Protein AF-A0A942C331-F1 (afdb_monomer_lite)

Structure (mmCIF, N/CA/C/O backbone):
data_AF-A0A942C331-F1
#
_entry.id   AF-A0A942C331-F1
#
loop_
_atom_site.group_PDB
_atom_site.id
_atom_site.type_symbol
_atom_site.label_atom_id
_atom_site.label_alt_id
_atom_site.label_comp_id
_atom_site.label_asym_id
_atom_site.label_entity_id
_atom_site.label_seq_id
_atom_site.pdbx_PDB_ins_code
_atom_site.Cartn_x
_atom_site.Cartn_y
_atom_site.Cartn_z
_atom_site.occupancy
_atom_site.B_iso_or_equiv
_atom_site.auth_seq_id
_atom_site.auth_comp_id
_atom_site.auth_asym_id
_atom_site.auth_atom_id
_atom_site.pdbx_PDB_model_num
ATOM 1 N N . MET A 1 1 ? -85.657 1.065 -2.016 1.00 46.38 1 MET A N 1
ATOM 2 C CA . MET A 1 1 ? -84.443 0.693 -2.784 1.00 46.38 1 MET A CA 1
ATOM 3 C C . MET A 1 1 ? -83.386 1.782 -2.627 1.00 46.38 1 MET A C 1
ATOM 5 O O . MET A 1 1 ? -83.524 2.803 -3.278 1.00 46.38 1 MET A O 1
ATOM 9 N N . LYS A 1 2 ? -82.403 1.615 -1.728 1.00 49.97 2 LYS A N 1
ATOM 10 C CA . LYS A 1 2 ? -81.150 2.406 -1.613 1.00 49.97 2 LYS A CA 1
ATOM 11 C C . LYS A 1 2 ? -80.381 1.899 -0.380 1.00 49.97 2 LYS A C 1
ATOM 13 O O . LYS A 1 2 ? -80.561 2.440 0.694 1.00 49.97 2 LYS A O 1
ATOM 18 N N . MET A 1 3 ? -79.604 0.822 -0.507 1.00 48.91 3 MET A N 1
ATOM 19 C CA . MET A 1 3 ? -78.684 0.326 0.543 1.00 48.91 3 MET A CA 1
ATOM 20 C C . MET A 1 3 ? -77.696 -0.685 -0.079 1.00 48.91 3 MET A C 1
ATOM 22 O O . MET A 1 3 ? -77.706 -1.864 0.245 1.00 48.91 3 MET A O 1
ATOM 26 N N . ALA A 1 4 ? -76.886 -0.264 -1.056 1.00 49.47 4 ALA A N 1
ATOM 27 C CA . ALA A 1 4 ? -75.878 -1.157 -1.658 1.00 49.47 4 ALA A CA 1
ATOM 28 C C . ALA A 1 4 ? -74.521 -0.488 -1.960 1.00 49.47 4 ALA A C 1
ATOM 30 O O . ALA A 1 4 ? -73.622 -1.136 -2.486 1.00 49.47 4 ALA A O 1
ATOM 31 N N . GLY A 1 5 ? -74.342 0.797 -1.626 1.00 48.84 5 GLY A N 1
ATOM 32 C CA . GLY A 1 5 ? -73.168 1.572 -2.058 1.00 48.84 5 GLY A CA 1
ATOM 33 C C . GLY A 1 5 ? -72.017 1.694 -1.054 1.00 48.84 5 GLY A C 1
ATOM 34 O O . GLY A 1 5 ? -70.902 1.992 -1.464 1.00 48.84 5 GLY A O 1
ATOM 35 N N . TYR A 1 6 ? -72.241 1.465 0.243 1.00 50.62 6 TYR A N 1
ATOM 36 C CA . TYR A 1 6 ? -71.276 1.890 1.273 1.00 50.62 6 TYR A CA 1
ATOM 37 C C . TYR A 1 6 ? -70.280 0.817 1.741 1.00 50.62 6 TYR A C 1
ATOM 39 O O . TYR A 1 6 ? -69.287 1.151 2.380 1.00 50.62 6 TYR A O 1
ATOM 47 N N . PHE A 1 7 ? -70.467 -0.457 1.383 1.00 46.97 7 PHE A N 1
ATOM 48 C CA . PHE A 1 7 ? -69.615 -1.543 1.897 1.00 46.97 7 PHE A CA 1
ATOM 49 C C . PHE A 1 7 ? -68.332 -1.810 1.093 1.00 46.97 7 PHE A C 1
ATOM 51 O O . PHE A 1 7 ? -67.446 -2.510 1.574 1.00 46.97 7 PHE A O 1
ATOM 58 N N . ARG A 1 8 ? -68.180 -1.236 -0.110 1.00 46.50 8 ARG A N 1
ATOM 59 C CA . ARG A 1 8 ? -66.980 -1.444 -0.948 1.00 46.50 8 ARG A CA 1
ATOM 60 C C . ARG A 1 8 ? -65.843 -0.449 -0.685 1.00 46.50 8 ARG A C 1
ATOM 62 O O . ARG A 1 8 ? -64.730 -0.687 -1.136 1.00 46.50 8 ARG A O 1
ATOM 69 N N . SER A 1 9 ? -66.090 0.621 0.074 1.00 48.00 9 SER A N 1
ATOM 70 C CA . SER A 1 9 ? -65.091 1.672 0.331 1.00 48.00 9 SER A CA 1
ATOM 71 C C . SER A 1 9 ? -64.221 1.428 1.573 1.00 48.00 9 SER A C 1
ATOM 73 O O . SER A 1 9 ? -63.164 2.038 1.695 1.00 48.00 9 SER A O 1
ATOM 75 N N . LEU A 1 10 ? -64.633 0.548 2.492 1.00 47.22 10 LEU A N 1
ATOM 76 C CA . LEU A 1 10 ? -63.920 0.315 3.759 1.00 47.22 10 LEU A CA 1
ATOM 77 C C . LEU A 1 10 ? -62.843 -0.781 3.671 1.00 47.22 10 LEU A C 1
ATOM 79 O O . LEU A 1 10 ? -61.864 -0.733 4.410 1.00 47.22 10 LEU A O 1
ATOM 83 N N . ILE A 1 11 ? -62.960 -1.722 2.728 1.00 50.44 11 ILE A N 1
ATOM 84 C CA . ILE A 1 11 ? -61.983 -2.816 2.558 1.00 50.44 11 ILE A CA 1
ATOM 85 C C . ILE A 1 11 ? -60.700 -2.322 1.855 1.00 50.44 11 ILE A C 1
ATOM 87 O O . ILE A 1 11 ? -59.605 -2.789 2.161 1.00 50.44 11 ILE A O 1
ATOM 91 N N . GLY A 1 12 ? -60.805 -1.320 0.973 1.00 46.03 12 GLY A N 1
ATOM 92 C CA . GLY A 1 12 ? -59.656 -0.766 0.242 1.00 46.03 12 GLY A CA 1
ATOM 93 C C . GLY A 1 12 ? -58.686 0.052 1.104 1.00 46.03 12 GLY A C 1
ATOM 94 O O . GLY A 1 12 ? -57.484 0.034 0.858 1.00 46.03 12 GLY A O 1
ATOM 95 N N . ILE A 1 13 ? -59.177 0.721 2.153 1.00 51.50 13 ILE A N 1
ATOM 96 C CA . ILE A 1 13 ? -58.338 1.554 3.035 1.00 51.50 13 ILE A CA 1
ATOM 97 C C . ILE A 1 13 ? -57.540 0.683 4.023 1.00 51.50 13 ILE A C 1
ATOM 99 O O . ILE A 1 13 ? -56.398 1.000 4.350 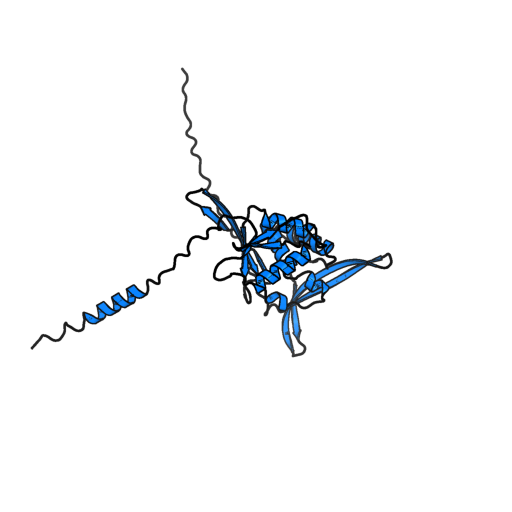1.00 51.50 13 ILE A O 1
ATOM 103 N N . SER A 1 14 ? -58.092 -0.460 4.447 1.00 49.31 14 SER A N 1
ATOM 104 C CA . SER A 1 14 ? -57.417 -1.374 5.380 1.00 49.31 14 SER A CA 1
ATOM 105 C C . SER A 1 14 ? -56.234 -2.121 4.739 1.00 49.31 14 SER A C 1
ATOM 107 O O . SER A 1 14 ? -55.201 -2.293 5.384 1.00 49.31 14 SER A O 1
ATOM 109 N N . LEU A 1 15 ? -56.323 -2.471 3.449 1.00 49.41 15 LEU A N 1
ATOM 110 C CA . LEU A 1 15 ? -55.211 -3.075 2.696 1.00 49.41 15 LEU A CA 1
ATOM 111 C C . LEU A 1 15 ? -54.080 -2.080 2.387 1.00 49.41 15 LEU A C 1
ATOM 113 O O . LEU A 1 15 ? -52.917 -2.475 2.373 1.00 49.41 15 LEU A O 1
ATOM 117 N N . PHE A 1 16 ? -54.386 -0.791 2.209 1.00 49.75 16 PHE A N 1
ATOM 118 C CA . PHE A 1 16 ? -53.361 0.235 1.986 1.00 49.75 16 PHE A CA 1
ATOM 119 C C . PHE A 1 16 ? -52.585 0.569 3.273 1.00 49.75 16 PHE A C 1
ATOM 121 O O . PHE A 1 16 ? -51.372 0.754 3.237 1.00 49.75 16 PHE A O 1
ATOM 128 N N . LEU A 1 17 ? -53.248 0.550 4.436 1.00 50.16 17 LEU A N 1
ATOM 129 C CA . LEU A 1 17 ? -52.581 0.727 5.734 1.00 50.16 17 LEU A CA 1
ATOM 130 C C . LEU A 1 17 ? -51.736 -0.491 6.144 1.00 50.16 17 LEU A C 1
ATOM 132 O O . LEU A 1 17 ? -50.665 -0.307 6.715 1.00 50.16 17 LEU A O 1
ATOM 136 N N . ALA A 1 18 ? -52.151 -1.716 5.798 1.00 50.69 18 ALA A N 1
ATOM 137 C CA . ALA A 1 18 ? -51.329 -2.915 5.995 1.00 50.69 18 ALA A CA 1
ATOM 138 C C . ALA A 1 18 ? -50.127 -2.984 5.028 1.00 50.69 18 ALA A C 1
ATOM 140 O O . ALA A 1 18 ? -49.078 -3.515 5.385 1.00 50.69 18 ALA A O 1
ATOM 141 N N . ALA A 1 19 ? -50.238 -2.406 3.826 1.00 48.31 19 ALA A N 1
ATOM 142 C CA . ALA A 1 19 ? -49.115 -2.285 2.894 1.00 48.31 19 ALA A CA 1
ATOM 143 C C . ALA A 1 19 ? -48.102 -1.200 3.315 1.00 48.31 19 ALA A C 1
ATOM 145 O O . ALA A 1 19 ? -46.912 -1.340 3.043 1.00 48.31 19 ALA A O 1
ATOM 146 N N . CYS A 1 20 ? -48.534 -0.153 4.030 1.00 48.50 20 CYS A N 1
ATOM 147 C CA . CYS A 1 20 ? -47.628 0.869 4.566 1.00 48.50 20 CYS A CA 1
ATOM 148 C C . CYS A 1 20 ? -46.885 0.443 5.845 1.00 48.50 20 CYS A C 1
ATOM 150 O O . CYS A 1 20 ? -45.801 0.961 6.095 1.00 48.50 20 CYS A O 1
ATOM 152 N N . THR A 1 21 ? -47.395 -0.505 6.640 1.00 48.94 21 THR A N 1
ATOM 153 C CA . THR A 1 21 ? -46.692 -0.978 7.852 1.00 48.94 21 THR A CA 1
ATOM 154 C C . THR A 1 21 ? -45.620 -2.036 7.573 1.00 48.94 21 THR A C 1
ATOM 156 O O . THR A 1 21 ? -44.698 -2.186 8.371 1.00 48.94 21 THR A O 1
ATOM 159 N N . VAL A 1 22 ? -45.668 -2.723 6.425 1.00 49.09 22 VAL A N 1
ATOM 160 C CA . VAL A 1 22 ? -44.651 -3.723 6.025 1.00 49.09 22 VAL A CA 1
ATOM 161 C C . VAL A 1 22 ? -43.424 -3.084 5.344 1.00 49.09 22 VAL A C 1
ATOM 163 O O . VAL A 1 22 ? -42.391 -3.732 5.201 1.00 49.09 22 VAL A O 1
ATOM 166 N N . ILE A 1 23 ? -43.477 -1.788 5.007 1.00 49.75 23 ILE A N 1
ATOM 167 C CA . ILE A 1 23 ? -42.332 -1.017 4.476 1.00 49.75 23 ILE A CA 1
ATOM 168 C C . ILE A 1 23 ? -41.674 -0.163 5.580 1.00 49.75 23 ILE A C 1
ATOM 170 O O . ILE A 1 23 ? -40.860 0.711 5.316 1.00 49.75 23 ILE A O 1
ATOM 174 N N . CYS A 1 24 ? -41.924 -0.450 6.857 1.00 49.69 24 CYS A N 1
ATOM 175 C CA . CYS A 1 24 ? -40.926 -0.158 7.886 1.00 49.69 24 CYS A CA 1
ATOM 176 C C . CYS A 1 24 ? -39.959 -1.340 7.925 1.00 49.69 24 CYS A C 1
ATOM 178 O O . CYS A 1 24 ? -39.940 -2.119 8.877 1.00 49.69 24 CYS A O 1
ATOM 180 N N . ALA A 1 25 ? -39.199 -1.502 6.835 1.00 54.16 25 ALA A N 1
ATOM 181 C CA . ALA A 1 25 ? -38.042 -2.375 6.813 1.00 54.16 25 ALA A CA 1
ATOM 182 C C . ALA A 1 25 ? -37.211 -2.015 8.042 1.00 54.16 25 ALA A C 1
ATOM 184 O O . ALA A 1 25 ? -36.735 -0.890 8.178 1.00 54.16 25 ALA A O 1
ATOM 185 N N . SER A 1 26 ? -37.144 -2.958 8.976 1.00 50.28 26 SER A N 1
ATOM 186 C CA . SER A 1 26 ? -36.274 -2.890 10.131 1.00 50.28 26 SER A CA 1
ATOM 187 C C . SER A 1 26 ? -34.861 -2.712 9.590 1.00 50.28 26 SER A C 1
ATOM 189 O O . SER A 1 26 ? -34.217 -3.681 9.187 1.00 50.28 26 SER A O 1
ATOM 191 N N . GLU A 1 27 ? -34.395 -1.463 9.523 1.00 56.53 27 GLU A N 1
ATOM 192 C CA . GLU A 1 27 ? -32.974 -1.170 9.517 1.00 56.53 27 GLU A CA 1
ATOM 193 C C . GLU A 1 27 ? -32.463 -1.835 10.786 1.00 56.53 27 GLU A C 1
ATOM 195 O O . GLU A 1 27 ? -32.675 -1.352 11.902 1.00 56.53 27 GLU A O 1
ATOM 200 N N . LYS A 1 28 ? -31.895 -3.035 10.625 1.00 56.47 28 LYS A N 1
ATOM 201 C CA . LYS A 1 28 ? -31.124 -3.673 11.676 1.00 56.47 28 LYS A CA 1
ATOM 202 C C . LYS A 1 28 ? -30.025 -2.681 11.982 1.00 56.47 28 LYS A C 1
ATOM 204 O O . LYS A 1 28 ? -29.060 -2.579 11.233 1.00 56.47 28 LYS A O 1
ATOM 209 N N . LYS A 1 29 ? -30.235 -1.903 13.039 1.00 58.81 29 LYS A N 1
ATOM 210 C CA . LYS A 1 29 ? -29.242 -1.005 13.592 1.00 58.81 29 LYS A CA 1
ATOM 211 C C . LYS A 1 29 ? -28.058 -1.902 13.918 1.00 58.81 29 LYS A C 1
ATOM 213 O O . LYS A 1 29 ? -28.151 -2.702 14.851 1.00 58.81 29 LYS A O 1
ATOM 218 N N . GLU A 1 30 ? -27.034 -1.876 13.067 1.00 65.56 30 GLU A N 1
ATOM 219 C CA . GLU A 1 30 ? -25.829 -2.659 13.299 1.00 65.56 30 GLU A CA 1
ATOM 220 C C . GLU A 1 30 ? -25.355 -2.313 14.704 1.00 65.56 30 GLU A C 1
ATOM 222 O O . GLU A 1 30 ? -25.304 -1.140 15.095 1.00 65.56 30 GLU A O 1
ATOM 227 N N . ALA A 1 31 ? -25.148 -3.354 15.510 1.00 71.31 31 ALA A N 1
ATOM 228 C CA . ALA A 1 31 ? -24.661 -3.159 16.857 1.00 71.31 31 ALA A CA 1
ATOM 229 C C . ALA A 1 31 ? -23.350 -2.364 16.761 1.00 71.31 31 ALA A C 1
ATOM 231 O O . ALA A 1 31 ? -22.540 -2.657 15.878 1.00 71.31 31 ALA A O 1
ATOM 232 N N . PRO A 1 32 ? -23.152 -1.347 17.616 1.00 77.62 32 PRO A N 1
ATOM 233 C CA . PRO A 1 32 ? -21.942 -0.543 17.574 1.00 77.62 32 PRO A CA 1
ATOM 234 C C . PRO A 1 32 ? -20.726 -1.463 17.687 1.00 77.62 32 PRO A C 1
ATOM 236 O O . PRO A 1 32 ? -20.637 -2.274 18.610 1.00 77.62 32 PRO A O 1
ATOM 239 N N . ASP A 1 33 ? -19.821 -1.356 16.717 1.00 86.88 33 ASP A N 1
ATOM 240 C CA . ASP A 1 33 ? -18.617 -2.174 16.650 1.00 86.88 33 ASP A CA 1
ATOM 241 C C . ASP A 1 33 ? -17.748 -1.914 17.888 1.00 86.88 33 ASP A C 1
ATOM 243 O O . ASP A 1 33 ? -17.287 -0.798 18.139 1.00 86.88 33 ASP A O 1
ATOM 247 N N . ALA A 1 34 ? -17.528 -2.961 18.687 1.00 89.56 34 ALA A N 1
ATOM 248 C CA . ALA A 1 34 ? -16.807 -2.871 19.956 1.00 89.56 34 ALA A CA 1
ATOM 249 C C . ALA A 1 34 ? -15.366 -2.355 19.795 1.00 89.56 34 ALA A C 1
ATOM 251 O O . ALA A 1 34 ? -14.762 -1.888 20.762 1.00 89.56 34 ALA A O 1
ATOM 252 N N . TYR A 1 35 ? -14.819 -2.408 18.580 1.00 93.81 35 TYR A N 1
ATOM 253 C CA . TYR A 1 35 ? -13.441 -2.043 18.288 1.00 93.81 35 TYR A CA 1
ATOM 254 C C . TYR A 1 35 ? -13.300 -0.732 17.505 1.00 93.81 35 TYR A C 1
ATOM 256 O O . TYR A 1 35 ? -12.188 -0.405 17.093 1.00 93.81 35 TYR A O 1
ATOM 264 N N . THR A 1 36 ? -14.368 0.063 17.342 1.00 91.38 36 THR A N 1
ATOM 265 C CA . THR A 1 36 ? -14.300 1.389 16.687 1.00 91.38 36 THR A CA 1
ATOM 266 C C . THR A 1 36 ? -13.223 2.301 17.286 1.00 91.38 36 THR A C 1
ATOM 268 O O . THR A 1 36 ? -12.674 3.143 16.589 1.00 91.38 36 THR A O 1
ATOM 271 N N . TYR A 1 37 ? -12.889 2.129 18.569 1.00 94.06 37 TYR A N 1
ATOM 272 C CA . TYR A 1 37 ? -11.902 2.952 19.279 1.00 94.06 37 TYR A CA 1
ATOM 273 C C . TYR A 1 37 ? -10.589 2.216 19.601 1.00 94.06 37 TYR A C 1
ATOM 275 O O . TYR A 1 37 ? -9.816 2.697 20.428 1.00 94.06 37 TYR A O 1
ATOM 283 N N . ARG A 1 38 ? -10.313 1.063 18.972 1.00 95.81 38 ARG A N 1
ATOM 284 C CA . ARG A 1 38 ? -9.015 0.370 19.082 1.00 95.81 38 ARG A CA 1
ATOM 285 C C . ARG A 1 38 ? -8.133 0.758 17.884 1.00 95.81 38 ARG A C 1
ATOM 287 O O . ARG A 1 38 ? -8.543 0.496 16.754 1.00 95.81 38 ARG A O 1
ATOM 294 N N . PRO A 1 39 ? -6.952 1.362 18.096 1.00 97.44 39 PRO A N 1
ATOM 295 C CA . PRO A 1 39 ? -6.072 1.739 16.995 1.00 97.44 39 PRO A CA 1
ATOM 296 C C . PRO A 1 39 ? -5.385 0.515 16.370 1.00 97.44 39 PRO A C 1
ATOM 298 O O . PRO A 1 39 ? -5.463 -0.594 16.906 1.00 97.44 39 PRO A O 1
ATOM 301 N N . GLY A 1 40 ? -4.694 0.737 15.252 1.00 97.94 40 GLY A N 1
ATOM 302 C CA . GLY A 1 40 ? -3.940 -0.284 14.528 1.00 97.94 40 GLY A CA 1
ATOM 303 C C . GLY A 1 40 ? -4.530 -0.603 13.156 1.00 97.94 40 GLY A C 1
ATOM 304 O O . GLY A 1 40 ? -5.511 0.001 12.720 1.00 97.94 40 GLY A O 1
ATOM 305 N N . VAL A 1 41 ? -3.936 -1.577 12.468 1.00 98.56 41 VAL A N 1
ATOM 306 C CA . VAL A 1 41 ? -4.440 -2.075 11.181 1.00 98.56 41 VAL A CA 1
ATOM 307 C C . VAL A 1 41 ? -5.475 -3.165 11.431 1.00 98.56 41 VAL A C 1
ATOM 309 O O . VAL A 1 41 ? -5.207 -4.100 12.184 1.00 98.56 41 VAL A O 1
ATOM 312 N N . ARG A 1 42 ? -6.639 -3.090 10.789 1.00 97.75 42 ARG A N 1
ATOM 313 C CA . ARG A 1 42 ? -7.737 -4.034 11.008 1.00 97.75 42 ARG A CA 1
ATOM 314 C C . ARG A 1 42 ? -8.431 -4.412 9.708 1.00 97.75 42 ARG A C 1
ATOM 316 O O . ARG A 1 42 ? -8.642 -3.565 8.856 1.00 97.75 42 ARG A O 1
ATOM 323 N N . ASN A 1 43 ? -8.843 -5.664 9.568 1.00 98.25 43 ASN A N 1
ATOM 324 C CA . ASN A 1 43 ? -9.829 -6.063 8.571 1.00 98.25 43 ASN A CA 1
ATOM 325 C C . ASN A 1 43 ? -11.206 -5.492 8.936 1.00 98.25 43 ASN A C 1
ATOM 327 O O . ASN A 1 43 ? -11.658 -5.650 10.073 1.00 98.25 43 ASN A O 1
ATOM 331 N N . THR A 1 44 ? -11.885 -4.854 7.985 1.00 95.62 44 THR A N 1
ATOM 332 C CA . THR A 1 44 ? -13.253 -4.377 8.209 1.00 95.62 44 THR A CA 1
ATOM 333 C C . THR A 1 44 ? -14.209 -5.528 8.544 1.00 95.62 44 THR A C 1
ATOM 335 O O . THR A 1 44 ? -13.941 -6.699 8.260 1.00 95.62 44 THR A O 1
ATOM 338 N N . THR A 1 45 ? -15.349 -5.197 9.144 1.00 92.62 45 THR A N 1
ATOM 339 C CA . THR A 1 45 ? -16.441 -6.151 9.374 1.00 92.62 45 THR A CA 1
ATOM 340 C C . THR A 1 45 ? -17.592 -5.863 8.409 1.00 92.62 45 THR A C 1
ATOM 342 O O . THR A 1 45 ? -17.773 -4.736 7.952 1.00 92.62 45 THR A O 1
ATOM 345 N N . GLY A 1 46 ? -18.364 -6.888 8.046 1.00 91.44 46 GLY A N 1
ATOM 346 C CA . GLY A 1 46 ? -19.533 -6.723 7.182 1.00 91.44 46 GLY A CA 1
ATOM 347 C C . GLY A 1 46 ? -19.210 -6.742 5.685 1.00 91.44 46 GLY A C 1
ATOM 348 O O . GLY A 1 46 ? -18.481 -7.607 5.203 1.00 91.44 46 GLY A O 1
ATOM 349 N N . LYS A 1 47 ? -19.824 -5.830 4.921 1.00 93.44 47 LYS A N 1
ATOM 350 C CA . LYS A 1 47 ? -19.953 -5.946 3.455 1.00 93.44 47 LYS A CA 1
ATOM 351 C C . LYS A 1 47 ? -18.618 -5.994 2.701 1.00 93.44 47 LYS A C 1
ATOM 353 O O . LYS A 1 47 ? -18.499 -6.766 1.754 1.00 93.44 47 LYS A O 1
ATOM 358 N N . ASN A 1 48 ? -17.644 -5.182 3.109 1.00 96.94 48 ASN A N 1
ATOM 359 C CA . ASN A 1 48 ? -16.352 -5.059 2.423 1.00 96.94 48 ASN A CA 1
ATOM 360 C C . ASN A 1 48 ? -15.239 -5.857 3.123 1.00 96.94 48 ASN A C 1
ATOM 362 O O . ASN A 1 48 ? -14.059 -5.581 2.919 1.00 96.94 48 ASN A O 1
ATOM 366 N N . GLN A 1 49 ? -15.587 -6.827 3.971 1.00 97.56 49 GLN A N 1
ATOM 367 C CA . GLN A 1 49 ? -14.612 -7.635 4.699 1.00 97.56 49 GLN A CA 1
ATOM 368 C C . GLN A 1 49 ? -13.687 -8.400 3.740 1.00 97.56 49 GLN A C 1
ATOM 370 O O . GLN A 1 49 ? -14.142 -9.014 2.769 1.00 97.56 49 GLN A O 1
ATOM 375 N N . LEU A 1 50 ? -12.381 -8.406 4.028 1.00 98.56 50 LEU A N 1
ATOM 376 C CA . LEU A 1 50 ? -11.447 -9.306 3.354 1.00 98.56 50 LEU A CA 1
ATOM 377 C C . LEU A 1 50 ? -11.741 -10.735 3.810 1.00 98.56 50 LEU A C 1
ATOM 379 O O . LEU A 1 50 ? -11.775 -11.018 5.010 1.00 98.56 50 LEU A O 1
ATOM 383 N N . ASN A 1 51 ? -11.912 -11.643 2.852 1.00 98.06 51 ASN A N 1
ATOM 384 C CA . ASN A 1 51 ? -12.044 -13.066 3.151 1.00 98.06 51 ASN A CA 1
ATOM 385 C C . ASN A 1 51 ? -10.694 -13.688 3.553 1.00 98.06 51 ASN A C 1
ATOM 387 O O . ASN A 1 51 ? -9.634 -13.088 3.379 1.00 98.06 51 ASN A O 1
ATOM 391 N N . GLU A 1 52 ? -10.718 -14.925 4.048 1.00 98.19 52 GLU A N 1
ATOM 392 C CA . GLU A 1 52 ? -9.524 -15.638 4.526 1.00 98.19 52 GLU A CA 1
ATOM 393 C C . GLU A 1 52 ? -8.398 -15.702 3.482 1.00 98.19 52 GLU A C 1
ATOM 395 O O . GLU A 1 52 ? -7.232 -15.461 3.795 1.00 98.19 52 GLU A O 1
ATOM 400 N N . LYS A 1 53 ? -8.739 -15.951 2.211 1.00 98.44 53 LYS A N 1
ATOM 401 C CA . LYS A 1 53 ? -7.758 -15.987 1.119 1.00 98.44 53 LYS A CA 1
ATOM 402 C C . LYS A 1 53 ? -7.097 -14.623 0.916 1.00 98.44 53 LYS A C 1
ATOM 404 O O . LYS A 1 53 ? -5.893 -14.559 0.693 1.00 98.44 53 LYS A O 1
ATOM 409 N N . GLN A 1 54 ? -7.866 -13.541 0.983 1.00 98.62 54 GLN A N 1
ATOM 410 C CA . GLN A 1 54 ? -7.349 -12.178 0.854 1.00 98.62 54 GLN A CA 1
ATOM 411 C C . GLN A 1 54 ? -6.485 -11.787 2.052 1.00 98.62 54 GLN A C 1
ATOM 413 O O . GLN A 1 54 ? -5.403 -11.244 1.854 1.00 98.62 54 GLN A O 1
ATOM 418 N N . LEU A 1 55 ? -6.904 -12.120 3.276 1.00 98.69 55 LEU A N 1
ATOM 419 C CA . LEU A 1 55 ? -6.088 -11.910 4.474 1.00 98.69 55 LEU A CA 1
ATOM 420 C C . LEU A 1 55 ? -4.758 -12.653 4.374 1.00 98.69 55 LEU A C 1
ATOM 422 O O . LEU A 1 55 ? -3.713 -12.071 4.649 1.00 98.69 55 LEU A O 1
ATOM 426 N N . LYS A 1 56 ? -4.780 -13.903 3.902 1.00 98.62 56 LYS A N 1
ATOM 427 C CA . LYS A 1 56 ? -3.566 -14.678 3.646 1.00 98.62 56 LYS A CA 1
ATOM 428 C C . LYS A 1 56 ? -2.648 -13.984 2.637 1.00 98.62 56 LYS A C 1
ATOM 430 O O . LYS A 1 56 ? -1.463 -13.858 2.916 1.00 98.62 56 LYS A O 1
ATOM 435 N N . LEU A 1 57 ? -3.183 -13.474 1.524 1.00 98.62 57 LEU A N 1
ATOM 436 C CA . LEU A 1 57 ? -2.394 -12.716 0.542 1.00 98.62 57 LEU A CA 1
ATOM 437 C C . LEU A 1 57 ? -1.769 -11.451 1.145 1.00 98.62 57 LEU A C 1
ATOM 439 O O . LEU A 1 57 ? -0.607 -11.161 0.873 1.00 98.62 57 LEU A O 1
ATOM 443 N N . VAL A 1 58 ? -2.519 -10.711 1.969 1.00 98.75 58 VAL A N 1
ATOM 444 C CA . VAL A 1 58 ? -2.005 -9.530 2.681 1.00 98.75 58 VAL A CA 1
ATOM 445 C C . VAL A 1 58 ? -0.851 -9.924 3.601 1.00 98.75 58 VAL A C 1
ATOM 447 O O . VAL A 1 58 ? 0.215 -9.317 3.524 1.00 98.75 58 VAL A O 1
ATOM 450 N N . ILE A 1 59 ? -1.030 -10.961 4.427 1.00 98.69 59 ILE A N 1
ATOM 451 C CA . ILE A 1 59 ? 0.010 -11.447 5.341 1.00 98.69 59 ILE A CA 1
ATOM 452 C C . ILE A 1 59 ? 1.240 -11.913 4.567 1.00 98.69 59 ILE A C 1
ATOM 454 O O . ILE A 1 59 ? 2.324 -11.404 4.820 1.00 98.69 59 ILE A O 1
ATOM 458 N N . GLU A 1 60 ? 1.090 -12.817 3.600 1.00 98.56 60 GLU A N 1
ATOM 459 C CA . GLU A 1 60 ? 2.213 -13.344 2.817 1.00 98.56 60 GLU A CA 1
ATOM 460 C C . GLU A 1 60 ? 2.985 -12.223 2.116 1.00 98.56 60 GLU A C 1
ATOM 462 O O . GLU A 1 60 ? 4.217 -12.216 2.117 1.00 98.56 60 GLU A O 1
ATOM 467 N N . SER A 1 61 ? 2.274 -11.240 1.558 1.00 98.56 61 SER A N 1
ATOM 468 C CA . SER A 1 61 ? 2.914 -10.117 0.886 1.00 98.56 61 SER A CA 1
ATOM 469 C C . SER A 1 61 ? 3.666 -9.220 1.871 1.00 98.56 61 SER A C 1
ATOM 471 O O . SER A 1 61 ? 4.843 -8.939 1.649 1.00 98.56 61 SER A O 1
ATOM 473 N N . LEU A 1 62 ? 3.052 -8.833 2.995 1.00 98.75 62 LEU A N 1
ATOM 474 C CA . LEU A 1 62 ? 3.718 -8.025 4.022 1.00 98.75 62 LEU A CA 1
ATOM 475 C C . LEU A 1 62 ? 4.901 -8.763 4.661 1.00 98.75 62 LEU A C 1
ATOM 477 O O . LEU A 1 62 ? 5.957 -8.161 4.847 1.00 98.75 62 LEU A O 1
ATOM 481 N N . GLN A 1 63 ? 4.780 -10.060 4.952 1.00 98.56 63 GLN A N 1
ATOM 482 C CA . GLN A 1 63 ? 5.880 -10.883 5.464 1.00 98.56 63 GLN A CA 1
ATOM 483 C C . GLN A 1 63 ? 7.037 -10.948 4.461 1.00 98.56 63 GLN A C 1
ATOM 485 O O . GLN A 1 63 ? 8.187 -10.787 4.854 1.00 98.56 63 GLN A O 1
ATOM 490 N N . ALA A 1 64 ? 6.758 -11.083 3.160 1.00 98.44 64 ALA A N 1
ATOM 491 C CA . ALA A 1 64 ? 7.797 -11.071 2.130 1.00 98.44 64 ALA A CA 1
ATOM 492 C C . ALA A 1 64 ? 8.540 -9.725 2.033 1.00 98.44 64 ALA A C 1
ATOM 494 O O . ALA A 1 64 ? 9.727 -9.711 1.711 1.00 98.44 64 ALA A O 1
ATOM 495 N N . LYS A 1 65 ? 7.872 -8.591 2.305 1.00 98.75 65 LYS A N 1
ATOM 496 C CA . LYS A 1 65 ? 8.516 -7.261 2.287 1.00 98.75 65 LYS A CA 1
ATOM 497 C C . LYS A 1 65 ? 9.226 -6.920 3.593 1.00 98.75 65 LYS A C 1
ATOM 499 O O . LYS A 1 65 ? 10.279 -6.298 3.562 1.00 98.75 65 LYS A O 1
ATOM 504 N N . THR A 1 66 ? 8.668 -7.310 4.732 1.00 98.75 66 THR A N 1
ATOM 505 C CA . THR A 1 66 ? 9.195 -6.962 6.065 1.00 98.75 66 THR A CA 1
ATOM 506 C C . THR A 1 66 ? 10.199 -7.985 6.596 1.00 98.75 66 THR A C 1
ATOM 508 O O . THR A 1 66 ? 11.083 -7.645 7.379 1.00 98.75 66 THR A O 1
ATOM 511 N N . GLY A 1 67 ? 10.071 -9.247 6.189 1.00 98.56 67 GLY A N 1
ATOM 512 C CA . GLY A 1 67 ? 10.766 -10.383 6.787 1.00 98.56 67 GLY A CA 1
ATOM 513 C C . GLY A 1 67 ? 10.160 -10.857 8.112 1.00 98.56 67 GLY A C 1
ATOM 514 O O . GLY A 1 67 ? 10.668 -11.823 8.677 1.00 98.56 67 GLY A O 1
ATOM 515 N N . PHE A 1 68 ? 9.103 -10.223 8.640 1.00 98.50 68 PHE A N 1
ATOM 516 C CA . PHE A 1 68 ? 8.482 -10.647 9.899 1.00 98.50 68 PHE A CA 1
ATOM 517 C C . PHE A 1 68 ? 7.873 -12.042 9.777 1.00 98.50 68 PHE A C 1
ATOM 519 O O . PHE A 1 68 ? 7.055 -12.288 8.897 1.00 98.50 68 PHE A O 1
ATOM 526 N N . THR A 1 69 ? 8.200 -12.948 10.701 1.00 96.75 69 THR A N 1
ATOM 527 C CA . THR A 1 69 ? 7.639 -14.316 10.672 1.00 96.75 69 THR A CA 1
ATOM 528 C C . THR A 1 69 ? 6.378 -14.484 11.523 1.00 96.75 69 THR A C 1
ATOM 530 O O . THR A 1 69 ? 5.655 -15.459 11.357 1.00 96.75 69 THR A O 1
ATOM 533 N N . GLY A 1 70 ? 6.118 -13.549 12.445 1.00 96.75 70 GLY A N 1
ATOM 534 C CA . GLY A 1 70 ? 5.000 -13.603 13.400 1.00 96.75 70 GLY A CA 1
ATOM 535 C C . GLY A 1 70 ? 3.814 -12.701 13.048 1.00 96.75 70 GLY A C 1
ATOM 536 O O . GLY A 1 70 ? 2.973 -12.449 13.907 1.00 96.75 70 GLY A O 1
ATOM 537 N N . LEU A 1 71 ? 3.769 -12.159 11.827 1.00 98.31 71 LEU A N 1
ATOM 538 C CA . LEU A 1 71 ? 2.701 -11.255 11.395 1.00 98.31 71 LEU A CA 1
ATOM 539 C C . LEU A 1 71 ? 1.412 -12.043 11.110 1.00 98.31 71 LEU A C 1
ATOM 541 O O . LEU A 1 71 ? 1.443 -12.970 10.300 1.00 98.31 71 LEU A O 1
ATOM 545 N N . ARG A 1 72 ? 0.286 -11.677 11.736 1.00 98.38 72 ARG A N 1
ATOM 546 C CA . ARG A 1 72 ? -1.032 -12.311 11.515 1.00 98.38 72 ARG A CA 1
ATOM 547 C C . ARG A 1 72 ? -2.193 -11.381 11.858 1.00 98.38 72 ARG A C 1
ATOM 549 O O . ARG A 1 72 ? -1.994 -10.376 12.530 1.00 98.38 72 ARG A O 1
ATOM 556 N N . PHE A 1 73 ? -3.412 -11.763 11.488 1.00 98.56 73 PHE A N 1
ATOM 557 C CA . PHE A 1 73 ? -4.625 -11.161 12.047 1.00 98.56 73 PHE A CA 1
ATOM 558 C C . PHE A 1 73 ? -5.078 -11.916 13.307 1.00 98.56 73 PHE A C 1
ATOM 560 O O . PHE A 1 73 ? -5.058 -13.147 13.319 1.00 98.56 73 PHE A O 1
ATOM 567 N N . ASP A 1 74 ? -5.449 -11.189 14.364 1.00 98.06 74 ASP A N 1
ATOM 568 C CA . ASP A 1 74 ? -6.063 -11.742 15.577 1.00 98.06 74 ASP A CA 1
ATOM 569 C C . ASP A 1 74 ? -7.560 -12.058 15.366 1.00 98.06 74 ASP A C 1
ATOM 571 O O . ASP A 1 74 ? -8.134 -11.777 14.311 1.00 98.06 74 ASP A O 1
ATOM 575 N N . GLU A 1 75 ? -8.212 -12.646 16.372 1.00 96.69 75 GLU A N 1
ATOM 576 C CA . GLU A 1 75 ? -9.640 -13.010 16.314 1.00 96.69 75 GLU A CA 1
ATOM 577 C C . GLU A 1 75 ? -10.571 -11.795 16.140 1.00 96.69 75 GLU A C 1
ATOM 579 O O . GLU A 1 75 ? -11.670 -11.925 15.605 1.00 96.69 75 GLU A O 1
ATOM 584 N N . ALA A 1 76 ? -10.126 -10.602 16.550 1.00 96.50 76 ALA A N 1
ATOM 585 C CA . ALA A 1 76 ? -10.848 -9.344 16.364 1.00 96.50 76 ALA A CA 1
ATOM 586 C C . ALA A 1 76 ? -10.574 -8.697 14.989 1.00 96.50 76 ALA A C 1
ATOM 588 O O . ALA A 1 76 ? -11.096 -7.615 14.686 1.00 96.50 76 ALA A O 1
ATOM 589 N N . GLY A 1 77 ? -9.757 -9.347 14.156 1.00 97.69 77 GLY A N 1
ATOM 590 C CA . GLY A 1 77 ? -9.380 -8.894 12.827 1.00 97.69 77 GLY A CA 1
ATOM 591 C C . GLY A 1 77 ? -8.273 -7.843 12.816 1.00 97.69 77 GLY A C 1
ATOM 592 O O . GLY A 1 77 ? -8.112 -7.186 11.793 1.00 97.69 77 GLY A O 1
ATOM 593 N N . PHE A 1 78 ? -7.517 -7.650 13.900 1.00 98.56 78 PHE A N 1
ATOM 594 C CA . PHE A 1 78 ? -6.386 -6.717 13.938 1.00 98.56 78 PHE A CA 1
ATOM 595 C C . PHE A 1 78 ? -5.091 -7.388 13.502 1.00 98.56 78 PHE A C 1
ATOM 597 O O . PHE A 1 78 ? -4.786 -8.501 13.923 1.00 98.56 78 PHE A O 1
ATOM 604 N N . LEU A 1 79 ? -4.301 -6.691 12.691 1.00 98.69 79 LEU A N 1
ATOM 605 C CA . LEU A 1 79 ? -2.941 -7.095 12.375 1.00 98.69 79 LEU A CA 1
ATOM 606 C C . LEU A 1 79 ? -2.095 -7.004 13.648 1.00 98.69 79 LEU A C 1
ATOM 608 O O . LEU A 1 79 ? -2.050 -5.972 14.315 1.00 98.69 79 LEU A O 1
ATOM 612 N N . THR A 1 80 ? -1.421 -8.092 13.977 1.00 98.50 80 THR A N 1
ATOM 613 C CA . THR A 1 80 ? -0.591 -8.244 15.168 1.00 98.50 80 THR A CA 1
ATOM 614 C C . THR A 1 80 ? 0.749 -8.850 14.786 1.00 98.50 80 THR A C 1
ATOM 616 O O . THR A 1 80 ? 0.890 -9.496 13.743 1.00 98.50 80 THR A O 1
ATOM 619 N N . LEU A 1 81 ? 1.737 -8.615 15.640 1.00 97.94 81 LEU A N 1
ATOM 620 C CA . LEU A 1 81 ? 3.097 -9.105 15.495 1.00 97.94 81 LEU A CA 1
ATOM 621 C C . LEU A 1 81 ? 3.529 -9.707 16.833 1.00 97.94 81 LEU A C 1
ATOM 623 O O . LEU A 1 81 ? 3.490 -9.010 17.843 1.00 97.94 81 LEU A O 1
ATOM 627 N N . ASP A 1 82 ? 3.909 -10.987 16.836 1.00 94.88 82 ASP A N 1
ATOM 628 C CA . ASP A 1 82 ? 4.332 -11.687 18.062 1.00 94.88 82 ASP A CA 1
ATOM 629 C C . ASP A 1 82 ? 5.593 -11.103 18.684 1.00 94.88 82 ASP A C 1
ATOM 631 O O . ASP A 1 82 ? 5.626 -10.781 19.868 1.00 94.88 82 ASP A O 1
ATOM 635 N N . ASP A 1 83 ? 6.646 -11.035 17.874 1.00 95.94 83 ASP A N 1
ATOM 636 C CA . ASP A 1 83 ? 7.979 -10.637 18.292 1.00 95.94 83 ASP A CA 1
ATOM 637 C C . ASP A 1 83 ? 8.589 -9.756 17.193 1.00 95.94 83 ASP A C 1
ATOM 639 O O . ASP A 1 83 ? 8.901 -10.266 16.108 1.00 95.94 83 ASP A O 1
ATOM 643 N N . PRO A 1 84 ? 8.759 -8.444 17.441 1.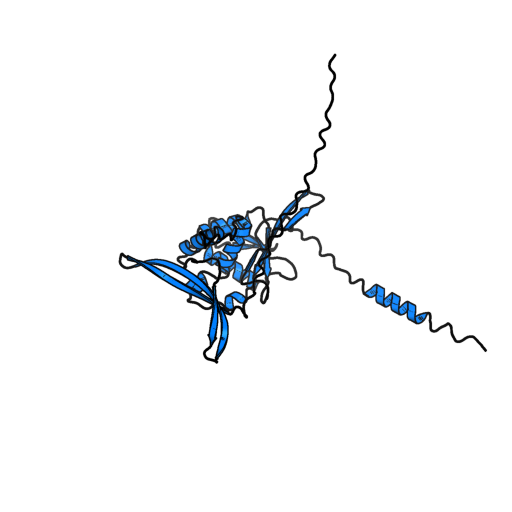00 94.69 84 PRO A N 1
ATOM 644 C CA . PRO A 1 84 ? 9.349 -7.524 16.473 1.00 94.69 84 PRO A CA 1
ATOM 645 C C . PRO A 1 84 ? 10.828 -7.818 16.186 1.00 94.69 84 PRO A C 1
ATOM 647 O O . PRO A 1 84 ? 11.346 -7.426 15.144 1.00 94.69 84 PRO A O 1
ATOM 650 N N . GLN A 1 85 ? 11.519 -8.559 17.057 1.00 96.75 85 GLN A N 1
ATOM 651 C CA . GLN A 1 85 ? 12.908 -8.961 16.824 1.00 96.75 85 GLN A CA 1
ATOM 652 C C . GLN A 1 85 ? 13.018 -10.212 15.941 1.00 96.75 85 GLN A C 1
ATOM 654 O O . GLN A 1 85 ? 14.104 -10.539 15.458 1.00 96.75 85 GLN A O 1
ATOM 659 N N . ARG A 1 86 ? 11.904 -10.910 15.683 1.00 97.00 86 ARG A N 1
ATOM 660 C CA . ARG A 1 86 ? 11.888 -12.152 14.906 1.00 97.00 86 ARG A CA 1
ATOM 661 C C . ARG A 1 86 ? 11.546 -11.904 13.437 1.00 97.00 86 ARG A C 1
ATOM 663 O O . ARG A 1 86 ? 10.392 -12.008 13.003 1.00 97.00 86 ARG A O 1
ATOM 670 N N . PHE A 1 87 ? 12.586 -11.660 12.648 1.00 97.62 87 PHE A N 1
ATOM 671 C CA . PHE A 1 87 ? 12.497 -11.497 11.199 1.00 97.62 87 PHE A CA 1
ATOM 672 C C . PHE A 1 87 ? 13.611 -12.247 10.454 1.00 97.62 87 PHE A C 1
ATOM 674 O O . PHE A 1 87 ? 14.667 -12.542 11.010 1.00 97.62 87 PHE A O 1
ATOM 681 N N . ALA A 1 88 ? 13.373 -12.552 9.178 1.00 96.44 88 ALA A N 1
ATOM 682 C CA . ALA A 1 88 ? 14.333 -13.180 8.276 1.00 96.44 88 ALA A CA 1
ATOM 683 C C . ALA A 1 88 ? 14.351 -12.441 6.927 1.00 96.44 88 ALA A C 1
ATOM 685 O O . ALA A 1 88 ? 13.440 -12.585 6.114 1.00 96.44 88 ALA A O 1
ATOM 686 N N . GLY A 1 89 ? 15.399 -11.646 6.689 1.00 96.56 89 GLY A N 1
ATOM 687 C CA . GLY A 1 89 ? 15.514 -10.804 5.494 1.00 96.56 89 GLY A CA 1
ATOM 688 C C . GLY A 1 89 ? 14.531 -9.626 5.490 1.00 96.56 89 GLY A C 1
ATOM 689 O O . GLY A 1 89 ? 14.153 -9.119 6.547 1.00 96.56 89 GLY A O 1
ATOM 690 N N . GLY A 1 90 ? 14.135 -9.184 4.294 1.00 97.88 90 GLY A N 1
ATOM 691 C CA . GLY A 1 90 ? 13.194 -8.078 4.097 1.00 97.88 90 GLY A CA 1
ATOM 692 C C . GLY A 1 90 ? 13.766 -6.686 4.401 1.00 97.88 90 GLY A C 1
ATOM 693 O O . GLY A 1 90 ? 14.918 -6.530 4.806 1.00 97.88 90 GLY A O 1
ATOM 694 N N . SER A 1 91 ? 12.930 -5.668 4.219 1.00 98.75 91 SER A N 1
ATOM 695 C CA . SER A 1 91 ? 13.258 -4.254 4.411 1.00 98.75 91 SER A CA 1
ATOM 696 C C . SER A 1 91 ? 13.093 -3.826 5.872 1.00 98.75 91 SER A C 1
ATOM 698 O O . SER A 1 91 ? 12.051 -4.052 6.490 1.00 98.75 91 SER A O 1
ATOM 700 N N . ALA A 1 92 ? 14.118 -3.164 6.411 1.00 98.69 92 ALA A N 1
ATOM 701 C CA . ALA A 1 92 ? 14.077 -2.525 7.722 1.00 98.69 92 ALA A CA 1
ATOM 702 C C . ALA A 1 92 ? 13.079 -1.360 7.753 1.00 98.69 92 ALA A C 1
ATOM 704 O O . ALA A 1 92 ? 12.282 -1.273 8.685 1.00 98.69 92 ALA A O 1
ATOM 705 N N . SER A 1 93 ? 13.055 -0.536 6.702 1.00 98.75 93 SER A N 1
ATOM 706 C CA . SER A 1 93 ? 12.089 0.559 6.561 1.00 98.75 93 SER A CA 1
ATOM 707 C C . SER A 1 93 ? 10.639 0.047 6.525 1.00 98.75 93 SER A C 1
ATOM 709 O O . SER A 1 93 ? 9.749 0.634 7.141 1.00 98.75 93 SER A O 1
ATOM 711 N N . ALA A 1 94 ? 10.388 -1.096 5.871 1.00 98.81 94 ALA A N 1
ATOM 712 C CA . ALA A 1 94 ? 9.071 -1.733 5.866 1.00 98.81 94 ALA A CA 1
ATOM 713 C C . ALA A 1 94 ? 8.676 -2.262 7.254 1.00 98.81 94 ALA A C 1
ATOM 715 O O . ALA A 1 94 ? 7.513 -2.136 7.638 1.00 98.81 94 ALA A O 1
ATOM 716 N N . ARG A 1 95 ? 9.622 -2.835 8.015 1.00 98.69 95 ARG A N 1
ATOM 717 C CA . ARG A 1 95 ? 9.380 -3.273 9.401 1.00 98.69 95 ARG A CA 1
ATOM 718 C C . ARG A 1 95 ? 8.977 -2.108 10.293 1.00 98.69 95 ARG A C 1
ATOM 720 O O . ARG A 1 95 ? 7.927 -2.184 10.924 1.00 98.69 95 ARG A O 1
ATOM 727 N N . GLU A 1 96 ? 9.753 -1.024 10.279 1.00 98.56 96 GLU A N 1
ATOM 728 C CA . GLU A 1 96 ? 9.450 0.182 11.060 1.00 98.56 96 GLU A CA 1
ATOM 729 C C . GLU A 1 96 ? 8.054 0.722 10.723 1.00 98.56 96 GLU A C 1
ATOM 731 O O . GLU A 1 96 ? 7.271 1.050 11.616 1.00 98.56 96 GLU A O 1
ATOM 736 N N . LEU A 1 97 ? 7.713 0.784 9.433 1.00 98.75 97 LEU A N 1
ATOM 737 C CA . LEU A 1 97 ? 6.407 1.260 8.993 1.00 98.75 97 LEU A CA 1
ATOM 738 C C . LEU A 1 97 ? 5.260 0.367 9.481 1.00 98.75 97 LEU A C 1
ATOM 740 O O . LEU A 1 97 ? 4.264 0.882 9.988 1.00 98.75 97 LEU A O 1
ATOM 744 N N . VAL A 1 98 ? 5.382 -0.955 9.336 1.00 98.69 98 VAL A N 1
ATOM 745 C CA . VAL A 1 98 ? 4.341 -1.896 9.776 1.00 98.69 98 VAL A CA 1
ATOM 746 C C . VAL A 1 98 ? 4.187 -1.873 11.296 1.00 98.69 98 VAL A C 1
ATOM 748 O O . VAL A 1 98 ? 3.059 -1.858 11.784 1.00 98.69 98 VAL A O 1
ATOM 751 N N . GLU A 1 99 ? 5.281 -1.786 12.054 1.00 98.44 99 GLU A N 1
ATOM 752 C CA . GLU A 1 99 ? 5.224 -1.610 13.510 1.00 98.44 99 GLU A CA 1
ATOM 753 C C . GLU A 1 99 ? 4.497 -0.318 13.893 1.00 98.44 99 GLU A C 1
ATOM 755 O O . GLU A 1 99 ? 3.585 -0.352 14.721 1.00 98.44 99 GLU A O 1
ATOM 760 N N . LYS A 1 100 ? 4.822 0.806 13.240 1.00 98.25 100 LYS A N 1
ATOM 761 C CA . LYS A 1 100 ? 4.118 2.081 13.447 1.00 98.25 100 LYS A CA 1
ATOM 762 C C . LYS A 1 100 ? 2.641 2.001 13.084 1.00 98.25 100 LYS A C 1
ATOM 764 O O . LYS A 1 100 ? 1.823 2.592 13.781 1.00 98.25 100 LYS A O 1
ATOM 769 N N . ALA A 1 101 ? 2.282 1.281 12.026 1.00 98.31 101 ALA A N 1
ATOM 770 C CA . ALA A 1 101 ? 0.889 1.095 11.635 1.00 98.31 101 ALA A CA 1
ATOM 771 C C . ALA A 1 101 ? 0.112 0.248 12.659 1.00 98.31 101 ALA A C 1
ATOM 773 O O . ALA A 1 101 ? -1.038 0.557 12.959 1.00 98.31 101 ALA A O 1
ATOM 774 N N . ILE A 1 102 ? 0.734 -0.789 13.234 1.00 98.38 102 ILE A N 1
ATOM 775 C CA . ILE A 1 102 ? 0.123 -1.655 14.258 1.00 98.38 102 ILE A CA 1
ATOM 776 C C . ILE A 1 102 ? -0.007 -0.928 15.605 1.00 98.38 102 ILE A C 1
ATOM 778 O O . ILE A 1 102 ? -1.046 -1.023 16.254 1.00 98.38 102 ILE A O 1
ATOM 782 N N . GLN A 1 103 ? 1.036 -0.212 16.031 1.00 97.62 103 GLN A N 1
ATOM 783 C CA . GLN A 1 103 ? 1.128 0.429 17.354 1.00 97.62 103 GLN A CA 1
ATOM 784 C C . GLN A 1 103 ? 0.680 1.899 17.359 1.00 97.62 103 GLN A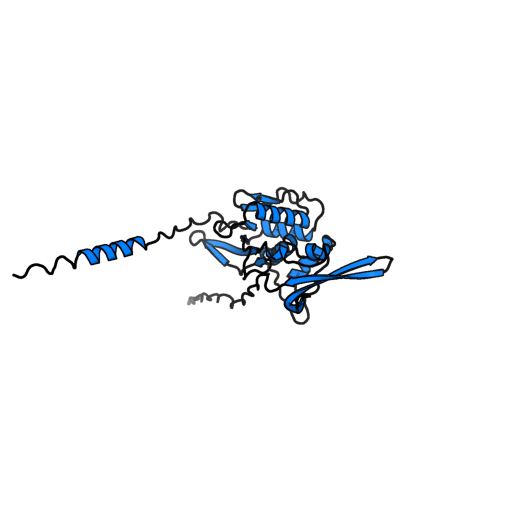 C 1
ATOM 786 O O . GLN A 1 103 ? 0.722 2.563 18.397 1.00 97.62 103 GLN A O 1
ATOM 791 N N . GLY A 1 104 ? 0.308 2.428 16.194 1.00 96.00 104 GLY A N 1
ATOM 792 C CA . GLY A 1 104 ? -0.040 3.827 15.998 1.00 96.00 104 GLY A CA 1
ATOM 793 C C . GLY A 1 104 ? -1.295 4.259 16.753 1.00 96.00 104 GLY A C 1
ATOM 794 O O . GLY A 1 104 ? -1.938 3.493 17.461 1.00 96.00 104 GLY A O 1
ATOM 795 N N . LYS A 1 105 ? -1.657 5.535 16.595 1.00 95.69 105 LYS A N 1
ATOM 796 C CA . LYS A 1 105 ? -2.868 6.120 17.202 1.00 95.69 105 LYS A CA 1
ATOM 797 C C . LYS A 1 105 ? -4.073 6.145 16.260 1.00 95.69 105 LYS A C 1
ATOM 799 O O . LYS A 1 105 ? -5.168 6.474 16.699 1.00 95.69 105 LYS A O 1
ATOM 804 N N . VAL A 1 106 ? -3.851 5.842 14.984 1.00 95.75 106 VAL A N 1
ATOM 805 C CA . VAL A 1 106 ? -4.867 5.822 13.927 1.00 95.75 106 VAL A CA 1
ATOM 806 C C . VAL A 1 106 ? -5.341 4.385 13.734 1.00 95.75 106 VAL A C 1
ATOM 808 O O . VAL A 1 106 ? -4.564 3.440 13.884 1.00 95.75 106 VAL A O 1
ATOM 811 N N . GLN A 1 107 ? -6.615 4.217 13.398 1.00 97.31 107 GLN A N 1
ATOM 812 C CA . GLN A 1 107 ? -7.159 2.952 12.932 1.00 97.31 107 GLN A CA 1
ATOM 813 C C . GLN A 1 107 ? -7.134 2.912 11.396 1.00 97.31 107 GLN A C 1
ATOM 815 O O . GLN A 1 107 ? -7.802 3.711 10.737 1.00 97.31 107 GLN A O 1
ATOM 820 N N . LEU A 1 108 ? -6.366 1.980 10.829 1.00 98.12 108 LEU A N 1
ATOM 821 C CA . LEU A 1 108 ? -6.323 1.717 9.389 1.00 98.12 108 LEU A CA 1
ATOM 822 C C . LEU A 1 108 ? -7.195 0.504 9.080 1.00 98.12 108 LEU A C 1
ATOM 824 O O . LEU A 1 108 ? -6.855 -0.618 9.454 1.00 98.12 108 LEU A O 1
ATOM 828 N N . VAL A 1 109 ? -8.320 0.713 8.407 1.00 97.81 109 VAL A N 1
ATOM 829 C CA . VAL A 1 109 ? -9.285 -0.357 8.138 1.00 97.81 109 VAL A CA 1
ATOM 830 C C . VAL A 1 109 ? -9.152 -0.839 6.707 1.00 97.81 109 VAL A C 1
ATOM 832 O O . VAL A 1 109 ? -9.437 -0.112 5.764 1.00 97.81 109 VAL A O 1
ATOM 835 N N . LEU A 1 110 ? -8.716 -2.082 6.545 1.00 98.56 110 LEU A N 1
ATOM 836 C CA . LEU A 1 110 ? -8.594 -2.745 5.259 1.00 98.56 110 LEU A CA 1
ATOM 837 C C . LEU A 1 110 ? -9.978 -3.139 4.750 1.00 98.56 110 LEU A C 1
ATOM 839 O O . LEU A 1 110 ? -10.729 -3.835 5.440 1.00 98.56 110 LEU A O 1
ATOM 843 N N . GLU A 1 111 ? -10.275 -2.745 3.518 1.00 98.44 111 GLU A N 1
ATOM 844 C CA . GLU A 1 111 ? -11.522 -3.067 2.841 1.00 98.44 111 GLU A CA 1
ATOM 845 C C . GLU A 1 111 ? -11.275 -3.701 1.477 1.00 98.44 111 GLU A C 1
ATOM 847 O O . GLU A 1 111 ? -10.446 -3.255 0.681 1.00 98.44 111 GLU A O 1
ATOM 852 N N . ASN A 1 112 ? -12.056 -4.729 1.173 1.00 98.50 112 ASN A N 1
ATOM 853 C CA . ASN A 1 112 ? -12.065 -5.374 -0.121 1.00 98.50 112 ASN A CA 1
ATOM 854 C C . ASN A 1 112 ? -12.954 -4.585 -1.087 1.00 98.50 112 ASN A C 1
ATOM 856 O O . ASN A 1 112 ? -14.173 -4.537 -0.935 1.00 98.50 112 ASN A O 1
ATOM 860 N N . HIS A 1 113 ? -12.327 -4.054 -2.128 1.00 97.94 113 HIS A N 1
ATOM 861 C CA . HIS A 1 113 ? -12.963 -3.370 -3.250 1.00 97.94 113 HIS A CA 1
ATOM 862 C C . HIS A 1 113 ? -12.597 -4.055 -4.571 1.00 97.94 113 HIS A C 1
ATOM 864 O O . HIS A 1 113 ? -12.422 -3.398 -5.585 1.00 97.94 113 HIS A O 1
ATOM 870 N N . SER A 1 114 ? -12.463 -5.385 -4.568 1.00 97.56 114 SER A N 1
ATOM 871 C CA . SER A 1 114 ? -12.201 -6.161 -5.787 1.00 97.56 114 SER A CA 1
ATOM 872 C C . SER A 1 114 ? -13.256 -5.898 -6.866 1.00 97.56 114 SER A C 1
ATOM 874 O O . SER A 1 114 ? -14.453 -5.951 -6.574 1.00 97.56 114 SER A O 1
ATOM 876 N N . TYR A 1 115 ? -12.813 -5.717 -8.113 1.00 96.50 115 TYR A N 1
ATOM 877 C CA . TYR A 1 115 ? -13.639 -5.353 -9.274 1.00 96.50 115 TYR A CA 1
ATOM 878 C C . TYR A 1 115 ? -14.263 -3.948 -9.187 1.00 96.50 115 TYR A C 1
ATOM 880 O O . TYR A 1 115 ? -15.288 -3.676 -9.822 1.00 96.50 115 TYR A O 1
ATOM 888 N N . SER A 1 116 ? -13.682 -3.052 -8.393 1.00 95.44 116 SER A N 1
ATOM 889 C CA . SER A 1 116 ? -14.159 -1.684 -8.254 1.00 95.44 116 SER A CA 1
ATOM 890 C C . SER A 1 116 ? -13.728 -0.843 -9.444 1.00 95.44 116 SER A C 1
ATOM 892 O O . SER A 1 116 ? -12.557 -0.713 -9.773 1.00 95.44 116 SER A O 1
ATOM 894 N N . THR A 1 117 ? -14.682 -0.142 -10.048 1.00 94.56 117 THR A N 1
ATOM 895 C CA . THR A 1 117 ? -14.371 0.864 -11.072 1.00 94.56 117 THR A CA 1
ATOM 896 C C . THR A 1 117 ? -13.770 2.143 -10.484 1.00 94.56 117 THR A C 1
ATOM 898 O O . THR A 1 117 ? -13.322 3.007 -11.234 1.00 94.56 117 THR A O 1
ATOM 901 N N . LYS A 1 118 ? -13.763 2.289 -9.152 1.00 94.69 118 LYS A N 1
ATOM 902 C CA . LYS A 1 118 ? -13.394 3.521 -8.437 1.00 94.69 118 LYS A CA 1
ATOM 903 C C . LYS A 1 118 ? -12.034 3.455 -7.749 1.00 94.69 118 LYS A C 1
ATOM 905 O O . LYS A 1 118 ? -11.466 4.505 -7.464 1.00 94.69 118 LYS A O 1
ATOM 910 N N . VAL A 1 119 ? -11.526 2.258 -7.472 1.00 95.06 119 VAL A N 1
ATOM 911 C CA . VAL A 1 119 ? -10.264 2.038 -6.753 1.00 95.06 119 VAL A CA 1
ATOM 912 C C . VAL A 1 119 ? -9.264 1.476 -7.748 1.00 95.06 119 VAL A C 1
ATOM 914 O O . VAL A 1 119 ? -9.544 0.454 -8.352 1.00 95.06 119 VAL A O 1
ATOM 917 N N . ALA A 1 120 ? -8.138 2.160 -7.946 1.00 94.81 120 ALA A N 1
ATOM 918 C CA . ALA A 1 120 ? -7.064 1.683 -8.813 1.00 94.81 120 ALA A CA 1
ATOM 919 C C . ALA A 1 120 ? -6.002 1.001 -7.946 1.00 94.81 120 ALA A C 1
ATOM 921 O O . ALA A 1 120 ? -5.222 1.696 -7.301 1.00 94.81 120 ALA A O 1
ATOM 922 N N . PHE A 1 121 ? -5.963 -0.334 -7.928 1.00 97.31 121 PHE A N 1
ATOM 923 C CA . PHE A 1 121 ? -5.098 -1.160 -7.061 1.00 97.31 121 PHE A CA 1
ATOM 924 C C . PHE A 1 121 ? -5.360 -1.007 -5.553 1.00 97.31 121 PHE A C 1
ATOM 926 O O . PHE A 1 121 ? -5.794 -1.961 -4.907 1.00 97.31 121 PHE A O 1
ATOM 933 N N . ALA A 1 122 ? -5.103 0.170 -4.985 1.00 97.38 122 ALA A N 1
ATOM 934 C CA . ALA A 1 122 ? -5.487 0.534 -3.632 1.00 97.38 122 ALA A CA 1
ATOM 935 C C . ALA A 1 122 ? -5.688 2.049 -3.499 1.00 97.38 122 ALA A C 1
ATOM 937 O O . ALA A 1 122 ? -5.282 2.826 -4.361 1.00 97.38 122 ALA A O 1
ATOM 938 N N . SER A 1 123 ? -6.353 2.460 -2.426 1.00 95.94 123 SER A N 1
ATOM 939 C CA . SER A 1 123 ? -6.473 3.867 -2.052 1.00 95.94 123 SER A CA 1
ATOM 940 C C . SER A 1 123 ? -6.805 3.997 -0.575 1.00 95.94 123 SER A C 1
ATOM 942 O O . SER A 1 123 ? -7.700 3.295 -0.097 1.00 95.94 123 SER A O 1
ATOM 944 N N . ILE A 1 124 ? -6.186 4.942 0.117 1.00 94.75 124 ILE A N 1
ATOM 945 C CA . ILE A 1 124 ? -6.613 5.370 1.446 1.00 94.75 124 ILE A CA 1
ATOM 946 C C . ILE A 1 124 ? -7.640 6.510 1.364 1.00 94.75 124 ILE A C 1
ATOM 948 O O . ILE A 1 124 ? -7.505 7.438 0.567 1.00 94.75 124 ILE A O 1
ATOM 952 N N . THR A 1 125 ? -8.691 6.448 2.180 1.00 91.94 125 THR A N 1
ATOM 953 C CA . THR A 1 125 ? -9.680 7.528 2.293 1.00 91.94 125 THR A CA 1
ATOM 954 C C . THR A 1 125 ? -9.170 8.671 3.161 1.00 91.94 125 THR A C 1
ATOM 956 O O . THR A 1 125 ? -8.263 8.512 3.981 1.00 91.94 125 THR A O 1
ATOM 959 N N . ASN A 1 126 ? -9.844 9.815 3.055 1.00 84.56 126 ASN A N 1
ATOM 960 C CA . ASN A 1 126 ? -9.699 10.896 4.020 1.00 84.56 126 ASN A CA 1
ATOM 961 C C . ASN A 1 126 ? -10.064 10.464 5.454 1.00 84.56 126 ASN A C 1
ATOM 963 O O . ASN A 1 126 ? -10.776 9.481 5.685 1.00 84.56 126 ASN A O 1
ATOM 967 N N . ASN A 1 127 ? -9.578 11.249 6.414 1.00 87.19 127 ASN A N 1
ATOM 968 C CA . ASN A 1 127 ? -9.696 10.981 7.843 1.00 87.19 127 ASN A CA 1
ATOM 969 C C . ASN A 1 127 ? -11.144 11.145 8.313 1.00 87.19 127 ASN A C 1
ATOM 971 O O . ASN A 1 127 ? -11.719 12.232 8.215 1.00 87.19 127 ASN A O 1
ATOM 975 N N . LEU A 1 128 ? -11.704 10.094 8.904 1.00 90.06 128 LEU A N 1
ATOM 976 C CA . LEU A 1 128 ? -12.955 10.152 9.650 1.00 90.06 128 LEU A CA 1
ATOM 977 C C . LEU A 1 128 ? -12.641 10.134 11.144 1.00 90.06 128 LEU A C 1
ATOM 979 O O . LEU A 1 128 ? -11.970 9.230 11.633 1.00 90.06 128 LEU A O 1
ATOM 983 N N . VAL A 1 129 ? -13.128 11.126 11.890 1.00 92.81 129 VAL A N 1
ATOM 984 C CA . VAL A 1 129 ? -12.935 11.182 13.345 1.00 92.81 129 VAL A CA 1
ATOM 985 C C . VAL A 1 129 ? -14.202 10.702 14.040 1.00 92.81 129 VAL A C 1
ATOM 987 O O . VAL A 1 129 ? -15.240 11.363 14.009 1.00 92.81 129 VAL A O 1
ATOM 990 N N . PHE A 1 130 ? -14.108 9.553 14.700 1.00 91.00 130 PHE A N 1
ATOM 991 C CA . PHE A 1 130 ? -15.165 9.009 15.540 1.00 91.00 130 PHE A CA 1
ATOM 992 C C . PHE A 1 130 ? -15.041 9.583 16.945 1.00 91.00 130 PHE A C 1
ATOM 994 O O . PHE A 1 130 ? -13.986 9.485 17.568 1.00 91.00 130 PHE A O 1
ATOM 1001 N N . ILE A 1 131 ? -16.130 10.148 17.468 1.00 92.31 131 ILE A N 1
ATOM 1002 C CA . ILE A 1 131 ? -16.178 10.719 18.817 1.00 92.31 131 ILE A CA 1
ATOM 1003 C C . ILE A 1 131 ? -17.203 9.946 19.637 1.00 92.31 131 ILE A C 1
ATOM 1005 O O . ILE A 1 131 ? -18.387 9.910 19.306 1.00 92.31 131 ILE A O 1
ATOM 1009 N N . ASN A 1 132 ? -16.755 9.331 20.728 1.00 90.56 132 ASN A N 1
ATOM 1010 C CA . ASN A 1 132 ? -17.659 8.751 21.706 1.00 90.56 132 ASN A CA 1
ATOM 1011 C C . ASN A 1 132 ? -18.236 9.880 22.570 1.00 90.56 132 ASN A C 1
ATOM 1013 O O . ASN A 1 132 ? -17.515 10.535 23.322 1.00 90.56 132 ASN A O 1
ATOM 1017 N N . MET A 1 133 ? -19.542 10.126 22.477 1.00 90.31 133 MET A N 1
ATOM 1018 C CA . MET A 1 133 ? -20.155 11.268 23.160 1.00 90.31 133 MET A CA 1
ATOM 1019 C C . MET A 1 133 ? -20.133 11.158 24.690 1.00 90.31 133 MET A C 1
ATOM 1021 O O . MET A 1 133 ? -20.104 12.206 25.347 1.00 90.31 133 MET A O 1
ATOM 1025 N N . SER A 1 134 ? -20.118 9.938 25.244 1.00 91.19 134 SER A N 1
ATOM 1026 C CA . SER A 1 134 ? -20.097 9.701 26.690 1.00 91.19 134 SER A CA 1
ATOM 1027 C C . SER A 1 134 ? -18.678 9.706 27.255 1.00 91.19 134 SER A C 1
ATOM 1029 O O . SER A 1 134 ? -18.417 10.444 28.200 1.00 91.19 134 SER A O 1
ATOM 1031 N N . SER A 1 135 ? -17.747 8.954 26.660 1.00 92.12 135 SER A N 1
ATOM 1032 C CA . SER A 1 135 ? -16.364 8.864 27.156 1.00 92.12 135 SER A CA 1
ATOM 1033 C C . SER A 1 135 ? -15.443 9.975 26.647 1.00 92.12 135 SER A C 1
ATOM 1035 O O . SER A 1 135 ? -14.324 10.105 27.134 1.00 92.12 135 SER A O 1
ATOM 1037 N N . LYS A 1 136 ? -15.885 10.757 25.651 1.00 92.88 136 LYS A N 1
ATOM 1038 C CA . LYS A 1 136 ? -15.071 11.730 24.896 1.00 92.88 136 LYS A CA 1
ATOM 1039 C C . LYS A 1 136 ? -13.865 11.119 24.175 1.00 92.88 136 LYS A C 1
ATOM 1041 O O . LYS A 1 136 ? -13.038 11.868 23.659 1.00 92.88 136 LYS A O 1
ATOM 1046 N N . ALA A 1 137 ? -13.783 9.789 24.089 1.00 91.62 137 ALA A N 1
ATOM 1047 C CA . ALA A 1 137 ? -12.760 9.111 23.305 1.00 91.62 137 ALA A CA 1
ATOM 1048 C C . ALA A 1 137 ? -12.873 9.513 21.830 1.00 91.62 137 ALA A C 1
ATOM 1050 O O . ALA A 1 137 ? -13.977 9.583 21.282 1.00 91.62 137 ALA A O 1
ATOM 1051 N N . GLN A 1 138 ? -11.728 9.767 21.203 1.00 94.00 138 GLN A N 1
ATOM 1052 C CA . GLN A 1 138 ? -11.628 10.080 19.784 1.00 94.00 138 GLN A CA 1
ATOM 1053 C C . GLN A 1 138 ? -10.789 9.009 19.102 1.00 94.00 138 GLN A C 1
ATOM 1055 O O . GLN A 1 138 ? -9.771 8.586 19.651 1.00 94.00 138 GLN A O 1
ATOM 1060 N N . MET A 1 139 ? -11.219 8.579 17.923 1.00 95.12 139 MET A N 1
ATOM 1061 C CA . MET A 1 139 ? -10.440 7.694 17.069 1.00 95.12 139 MET A CA 1
ATOM 1062 C C . MET A 1 139 ? -10.452 8.235 15.654 1.00 95.12 139 MET A C 1
ATOM 1064 O O . MET A 1 139 ? -11.514 8.481 15.082 1.00 95.12 139 MET A O 1
ATOM 1068 N N . GLU A 1 140 ? -9.263 8.416 15.104 1.00 95.50 140 GLU A N 1
ATOM 1069 C CA . GLU A 1 140 ? -9.112 8.686 13.690 1.00 95.50 140 GLU A CA 1
ATOM 1070 C C . GLU A 1 140 ? -9.130 7.364 12.932 1.00 95.50 140 GLU A C 1
ATOM 1072 O O . GLU A 1 140 ? -8.380 6.441 13.248 1.00 95.50 140 GLU A O 1
ATOM 1077 N N . HIS A 1 141 ? -9.989 7.288 11.930 1.00 94.62 141 HIS A N 1
ATOM 1078 C CA . HIS A 1 141 ? -10.191 6.125 11.094 1.00 94.62 141 HIS A CA 1
ATOM 1079 C C . HIS A 1 141 ? -9.908 6.513 9.643 1.00 94.62 141 HIS A C 1
ATOM 1081 O O . HIS A 1 141 ? -10.436 7.505 9.133 1.00 94.62 141 HIS A O 1
ATOM 1087 N N . ARG A 1 142 ? -9.063 5.719 8.986 1.00 96.06 142 ARG A N 1
ATOM 1088 C CA . ARG A 1 142 ? -8.818 5.780 7.545 1.00 96.06 142 ARG A CA 1
ATOM 1089 C C . ARG A 1 142 ? -9.048 4.411 6.933 1.00 96.06 142 ARG A C 1
ATOM 1091 O O . ARG A 1 142 ? -8.514 3.419 7.432 1.00 96.06 142 ARG A O 1
ATOM 1098 N N . SER A 1 143 ? -9.809 4.356 5.852 1.00 96.81 143 SER A N 1
ATOM 1099 C CA . SER A 1 143 ? -10.108 3.103 5.168 1.00 96.81 143 SER A CA 1
ATOM 1100 C C . SER A 1 143 ? -9.118 2.909 4.023 1.00 96.81 143 SER A C 1
ATOM 1102 O O . SER A 1 143 ? -8.936 3.794 3.194 1.00 96.81 143 SER A O 1
ATOM 1104 N N . VAL A 1 144 ? -8.456 1.757 3.991 1.00 98.06 144 VAL A N 1
ATOM 1105 C CA . VAL A 1 144 ? -7.545 1.327 2.929 1.00 98.06 144 VAL A CA 1
ATOM 1106 C C . VAL A 1 144 ? -8.320 0.377 2.028 1.00 98.06 144 VAL A C 1
ATOM 1108 O O . VAL A 1 144 ? -8.521 -0.795 2.349 1.00 98.06 144 VAL A O 1
ATOM 1111 N N . HIS A 1 145 ? -8.792 0.896 0.903 1.00 98.19 145 HIS A N 1
ATOM 1112 C CA . HIS A 1 145 ? -9.501 0.119 -0.102 1.00 98.19 145 HIS A CA 1
ATOM 1113 C C . HIS A 1 145 ? -8.505 -0.640 -0.971 1.00 98.19 145 HIS A C 1
ATOM 1115 O O . HIS A 1 145 ? -7.522 -0.055 -1.414 1.00 98.19 145 HIS A O 1
ATOM 1121 N N . ILE A 1 146 ? -8.766 -1.918 -1.248 1.00 98.56 146 ILE A N 1
ATOM 1122 C CA . ILE A 1 146 ? -7.877 -2.776 -2.040 1.00 98.56 146 ILE A CA 1
ATOM 1123 C C . ILE A 1 146 ? -8.677 -3.446 -3.157 1.00 98.56 146 ILE A C 1
ATOM 1125 O O . ILE A 1 146 ? -9.607 -4.210 -2.883 1.00 98.56 146 ILE A O 1
ATOM 1129 N N . ASP A 1 147 ? -8.276 -3.231 -4.409 1.00 98.44 147 ASP A N 1
ATOM 1130 C CA . ASP A 1 147 ? -8.735 -4.030 -5.543 1.00 98.44 147 ASP A CA 1
ATOM 1131 C C . ASP A 1 147 ? -7.703 -5.120 -5.867 1.00 98.44 147 ASP A C 1
ATOM 1133 O O . ASP A 1 147 ? -6.727 -4.925 -6.594 1.00 98.44 147 ASP A O 1
ATOM 1137 N N . PHE A 1 148 ? -7.935 -6.322 -5.335 1.00 98.38 148 PHE A N 1
ATOM 1138 C CA . PHE A 1 148 ? -7.055 -7.470 -5.568 1.00 98.38 148 PHE A CA 1
ATOM 1139 C C . PHE A 1 148 ? -7.002 -7.901 -7.043 1.00 98.38 148 PHE A C 1
ATOM 1141 O O . PHE A 1 148 ? -6.069 -8.595 -7.452 1.00 98.38 148 PHE A O 1
ATOM 1148 N N . THR A 1 149 ? -8.006 -7.543 -7.843 1.00 98.19 149 THR A N 1
ATOM 1149 C CA . THR A 1 149 ? -8.151 -8.005 -9.229 1.00 98.19 149 THR A CA 1
ATOM 1150 C C . THR A 1 149 ? -7.316 -7.179 -10.199 1.00 98.19 149 THR A C 1
ATOM 1152 O O . THR A 1 149 ? -6.845 -7.720 -11.209 1.00 98.19 149 THR A O 1
ATOM 1155 N N . ASP A 1 150 ? -7.052 -5.918 -9.852 1.00 98.06 150 ASP A N 1
ATOM 1156 C CA . ASP A 1 150 ? -6.240 -4.990 -10.638 1.00 98.06 150 ASP A CA 1
ATOM 1157 C C . ASP A 1 150 ? -4.778 -5.436 -10.737 1.00 98.06 150 ASP A C 1
ATOM 1159 O O . ASP A 1 150 ? -4.167 -5.339 -11.803 1.00 98.06 150 ASP A O 1
ATOM 1163 N N . PHE A 1 151 ? -4.220 -6.043 -9.683 1.00 97.94 151 PHE A N 1
ATOM 1164 C CA . PHE A 1 151 ? -2.850 -6.577 -9.710 1.00 97.94 151 PHE A CA 1
ATOM 1165 C C . PHE A 1 151 ? -2.651 -7.652 -10.791 1.00 97.94 151 PHE A C 1
ATOM 1167 O O . PHE A 1 151 ? -1.558 -7.798 -11.341 1.00 97.94 151 PHE A O 1
ATOM 1174 N N . GLY A 1 152 ? -3.716 -8.373 -11.161 1.00 97.62 152 GLY A N 1
ATOM 1175 C CA . GLY A 1 152 ? -3.702 -9.339 -12.262 1.00 97.62 152 GLY A CA 1
ATOM 1176 C C . GLY A 1 152 ? -3.681 -8.707 -13.661 1.00 97.62 152 GLY A C 1
ATOM 1177 O O . GLY A 1 152 ? -3.593 -9.433 -14.651 1.00 97.62 152 GLY A O 1
ATOM 1178 N N . LYS A 1 153 ? -3.794 -7.377 -13.769 1.00 97.44 153 LYS A N 1
ATOM 1179 C CA . LYS A 1 153 ? -3.780 -6.621 -15.035 1.00 97.44 153 LYS A CA 1
ATOM 1180 C C . LYS A 1 153 ? -2.416 -6.013 -15.356 1.00 97.44 153 LYS A C 1
ATOM 1182 O O . LYS A 1 153 ? -2.245 -5.479 -16.450 1.00 97.44 153 LYS A O 1
ATOM 1187 N N . LEU A 1 154 ? -1.465 -6.101 -14.428 1.00 97.94 154 LEU A N 1
ATOM 1188 C CA . LEU A 1 154 ? -0.125 -5.545 -14.570 1.00 97.94 154 LEU A CA 1
ATOM 1189 C C . LEU A 1 154 ? 0.708 -6.308 -15.607 1.00 97.94 154 LEU A C 1
ATOM 1191 O O . LEU A 1 154 ? 0.872 -7.529 -15.535 1.00 97.94 154 LEU A O 1
ATOM 1195 N N . ILE A 1 155 ? 1.300 -5.561 -16.534 1.00 97.81 155 ILE A N 1
ATOM 1196 C CA . ILE A 1 155 ? 2.166 -6.047 -17.607 1.00 97.81 155 ILE A CA 1
ATOM 1197 C C . ILE A 1 155 ? 3.560 -5.451 -17.412 1.00 97.81 155 ILE A C 1
ATOM 1199 O O . ILE A 1 155 ? 3.736 -4.236 -17.386 1.00 97.81 155 ILE A O 1
ATOM 1203 N N . GLY A 1 156 ? 4.566 -6.309 -17.295 1.00 97.62 156 GLY A N 1
ATOM 1204 C CA . GLY A 1 156 ? 5.957 -5.907 -17.108 1.00 97.62 156 GLY A CA 1
ATOM 1205 C C . GLY A 1 156 ? 6.836 -7.100 -16.748 1.00 97.62 156 GLY A C 1
ATOM 1206 O O . GLY A 1 156 ? 6.341 -8.221 -16.566 1.00 97.62 156 GLY A O 1
ATOM 1207 N N . SER A 1 157 ? 8.143 -6.864 -16.627 1.00 98.12 157 SER A N 1
ATOM 1208 C CA . SER A 1 157 ? 9.080 -7.884 -16.143 1.00 98.12 157 SER A CA 1
ATOM 1209 C C . SER A 1 157 ? 8.728 -8.343 -14.718 1.00 98.12 157 SER A C 1
ATOM 1211 O O . SER A 1 157 ? 7.902 -7.743 -14.022 1.00 98.12 157 SER A O 1
ATOM 1213 N N . LYS A 1 158 ? 9.319 -9.452 -14.264 1.00 98.06 158 LYS A N 1
ATOM 1214 C CA . LYS A 1 158 ? 9.054 -9.981 -12.916 1.00 98.06 158 LYS A CA 1
ATOM 1215 C C . LYS A 1 158 ? 9.458 -8.972 -11.835 1.00 98.06 158 LYS A C 1
ATOM 1217 O O . LYS A 1 158 ? 8.727 -8.794 -10.868 1.00 98.06 158 LYS A O 1
ATOM 1222 N N . GLU A 1 159 ? 10.591 -8.311 -12.028 1.00 97.62 159 GLU A N 1
ATOM 1223 C CA . GLU A 1 159 ? 11.189 -7.351 -11.104 1.00 97.62 159 GLU A CA 1
ATOM 1224 C C . GLU A 1 159 ? 10.292 -6.127 -10.929 1.00 97.62 159 GLU A C 1
ATOM 1226 O O . GLU A 1 159 ? 9.952 -5.775 -9.806 1.00 97.62 159 GLU A O 1
ATOM 1231 N N . VAL A 1 160 ? 9.836 -5.522 -12.030 1.00 98.00 160 VAL A N 1
ATOM 1232 C CA . VAL A 1 160 ? 8.999 -4.317 -11.954 1.00 98.00 160 VAL A CA 1
ATOM 1233 C C . VAL A 1 160 ? 7.600 -4.611 -11.413 1.00 98.00 160 VAL A C 1
ATOM 1235 O O . VAL A 1 160 ? 7.033 -3.794 -10.695 1.00 98.00 160 VAL A O 1
ATOM 1238 N N . ARG A 1 161 ? 7.053 -5.805 -11.681 1.00 98.38 161 ARG A N 1
ATOM 1239 C CA . ARG A 1 161 ? 5.806 -6.236 -11.035 1.00 98.38 161 ARG A CA 1
ATOM 1240 C C . ARG A 1 161 ? 5.991 -6.435 -9.531 1.00 98.38 161 ARG A C 1
ATOM 1242 O O . ARG A 1 161 ? 5.100 -6.073 -8.778 1.00 98.38 161 ARG A O 1
ATOM 1249 N N . ALA A 1 162 ? 7.140 -6.943 -9.084 1.00 98.31 162 ALA A N 1
ATOM 1250 C CA . ALA A 1 162 ? 7.454 -7.056 -7.657 1.00 98.31 162 ALA A CA 1
ATOM 1251 C C . ALA A 1 162 ? 7.675 -5.688 -6.975 1.00 98.31 162 ALA A C 1
ATOM 1253 O O . ALA A 1 162 ? 7.437 -5.570 -5.772 1.00 98.31 162 ALA A O 1
ATOM 1254 N N . SER A 1 163 ? 8.086 -4.659 -7.731 1.00 98.44 163 SER A N 1
ATOM 1255 C CA . SER A 1 163 ? 8.150 -3.256 -7.283 1.00 98.44 163 SER A CA 1
ATOM 1256 C C . SER A 1 163 ? 6.785 -2.580 -7.131 1.00 98.44 163 SER A C 1
ATOM 1258 O O . SER A 1 163 ? 6.716 -1.494 -6.561 1.00 98.44 163 SER A O 1
ATOM 1260 N N . PHE A 1 164 ? 5.708 -3.166 -7.649 1.00 98.50 164 PHE A N 1
ATOM 1261 C CA . PHE A 1 164 ? 4.355 -2.605 -7.587 1.00 98.50 164 PHE A CA 1
ATOM 1262 C C . PHE A 1 164 ? 3.332 -3.727 -7.363 1.00 98.50 164 PHE A C 1
ATOM 1264 O O . PHE A 1 164 ? 2.340 -3.863 -8.076 1.00 98.50 164 PHE A O 1
ATOM 1271 N N . ASP A 1 165 ? 3.621 -4.599 -6.400 1.00 98.44 165 ASP A N 1
ATOM 1272 C CA . ASP A 1 165 ? 2.700 -5.650 -5.981 1.00 98.44 165 ASP A CA 1
ATOM 1273 C C . ASP A 1 165 ? 1.859 -5.213 -4.776 1.00 98.44 165 ASP A C 1
ATOM 1275 O O . ASP A 1 165 ? 2.008 -4.105 -4.258 1.00 98.44 165 ASP A O 1
ATOM 1279 N N . LEU A 1 166 ? 0.964 -6.101 -4.334 1.00 98.69 166 LEU A N 1
ATOM 1280 C CA . LEU A 1 166 ? 0.066 -5.864 -3.204 1.00 98.69 166 LEU A CA 1
ATOM 1281 C C . LEU A 1 166 ? 0.808 -5.336 -1.969 1.00 98.69 166 LEU A C 1
ATOM 1283 O O . LEU A 1 166 ? 0.352 -4.386 -1.346 1.00 98.69 166 LEU A O 1
ATOM 1287 N N . GLY A 1 167 ? 1.946 -5.931 -1.619 1.00 98.69 167 GLY A N 1
ATOM 1288 C CA . GLY A 1 167 ? 2.706 -5.572 -0.427 1.00 98.69 167 GLY A CA 1
ATOM 1289 C C . GLY A 1 167 ? 3.309 -4.182 -0.536 1.00 98.69 167 GLY A C 1
ATOM 1290 O O . GLY A 1 167 ? 3.177 -3.400 0.398 1.00 98.69 167 GLY A O 1
ATOM 1291 N N . ILE A 1 168 ? 3.923 -3.842 -1.675 1.00 98.75 168 ILE A N 1
ATOM 1292 C CA . ILE A 1 168 ? 4.455 -2.488 -1.882 1.00 98.75 168 ILE A CA 1
ATOM 1293 C C . ILE A 1 168 ? 3.332 -1.443 -1.893 1.00 98.75 168 ILE A C 1
ATOM 1295 O O . ILE A 1 168 ? 3.476 -0.399 -1.262 1.00 98.75 168 ILE A O 1
ATOM 1299 N N . VAL A 1 169 ? 2.209 -1.726 -2.558 1.00 98.44 169 VAL A N 1
ATOM 1300 C CA . VAL A 1 169 ? 1.061 -0.808 -2.601 1.00 98.44 169 VAL A CA 1
ATOM 1301 C C . VAL A 1 169 ? 0.439 -0.631 -1.210 1.00 98.44 169 VAL A C 1
ATOM 1303 O O . VAL A 1 169 ? 0.159 0.489 -0.810 1.00 98.44 169 VAL A O 1
ATOM 1306 N N . LEU A 1 170 ? 0.298 -1.691 -0.411 1.00 98.69 170 LEU A N 1
ATOM 1307 C CA . LEU A 1 170 ? -0.172 -1.559 0.974 1.00 98.69 170 LEU A CA 1
ATOM 1308 C C . LEU A 1 170 ? 0.782 -0.742 1.843 1.00 98.69 170 LEU A C 1
ATOM 1310 O O . LEU A 1 170 ? 0.327 0.051 2.662 1.00 98.69 170 LEU A O 1
ATOM 1314 N N . LEU A 1 171 ? 2.093 -0.921 1.668 1.00 98.81 171 LEU A N 1
ATOM 1315 C CA . LEU A 1 171 ? 3.081 -0.112 2.376 1.00 98.81 171 LEU A CA 1
ATOM 1316 C C . LEU A 1 171 ? 2.954 1.366 1.979 1.00 98.81 171 LEU A C 1
ATOM 1318 O O . LEU A 1 171 ? 3.016 2.208 2.864 1.00 98.81 171 LEU A O 1
ATOM 1322 N N . HIS A 1 172 ? 2.684 1.692 0.711 1.00 98.31 172 HIS A N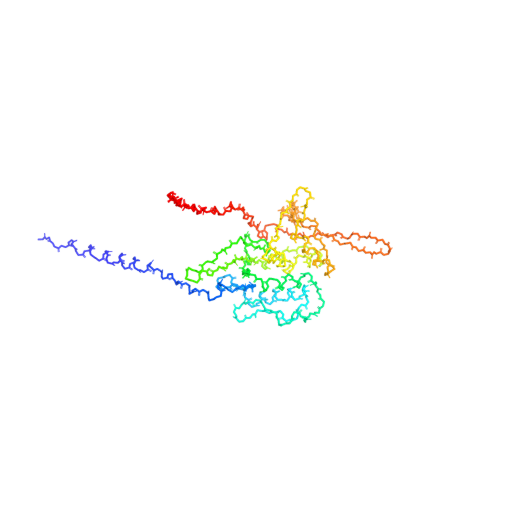 1
ATOM 1323 C CA . HIS A 1 172 ? 2.359 3.066 0.288 1.00 98.31 172 HIS A CA 1
ATOM 1324 C C . HIS A 1 172 ? 1.166 3.636 1.068 1.00 98.31 172 HIS A C 1
ATOM 1326 O O . HIS A 1 172 ? 1.276 4.684 1.703 1.00 98.31 172 HIS A O 1
ATOM 1332 N N . GLU A 1 173 ? 0.053 2.903 1.135 1.00 97.69 173 GLU A N 1
ATOM 1333 C CA . GLU A 1 173 ? -1.120 3.354 1.897 1.00 97.69 173 GLU A CA 1
ATOM 1334 C C . GLU A 1 173 ? -0.838 3.459 3.409 1.00 97.69 173 GLU A C 1
ATOM 1336 O O . GLU A 1 173 ? -1.343 4.353 4.094 1.00 97.69 173 GLU A O 1
ATOM 1341 N N . PHE A 1 174 ? 0.013 2.587 3.959 1.00 98.25 174 PHE A N 1
ATOM 1342 C CA . PHE A 1 174 ? 0.434 2.672 5.359 1.00 98.25 174 PHE A CA 1
ATOM 1343 C C . PHE A 1 174 ? 1.326 3.879 5.623 1.00 98.25 174 PHE A C 1
ATOM 1345 O O . PHE A 1 174 ? 1.238 4.443 6.711 1.00 98.25 174 PHE A O 1
ATOM 1352 N N . VAL A 1 175 ? 2.146 4.318 4.666 1.00 97.56 175 VAL A N 1
ATOM 1353 C CA . VAL A 1 175 ? 2.914 5.562 4.806 1.00 97.56 175 VAL A CA 1
ATOM 1354 C C . VAL A 1 175 ? 1.961 6.742 5.008 1.00 97.56 175 VAL A C 1
ATOM 1356 O O . VAL A 1 175 ? 2.136 7.514 5.957 1.00 97.56 175 VAL A O 1
ATOM 1359 N N . HIS A 1 176 ? 0.899 6.842 4.204 1.00 95.06 176 HIS A N 1
ATOM 1360 C CA . HIS A 1 176 ? -0.140 7.849 4.422 1.00 95.06 176 HIS A CA 1
ATOM 1361 C C . HIS A 1 176 ? -0.764 7.719 5.807 1.00 95.06 176 HIS A C 1
ATOM 1363 O O . HIS A 1 176 ? -0.810 8.690 6.561 1.00 95.06 176 HIS A O 1
ATOM 1369 N N . GLY A 1 177 ? -1.232 6.518 6.152 1.00 94.50 177 GLY A N 1
ATOM 1370 C CA . GLY A 1 177 ? -1.988 6.260 7.372 1.00 94.50 177 GLY A CA 1
ATOM 1371 C C . GLY A 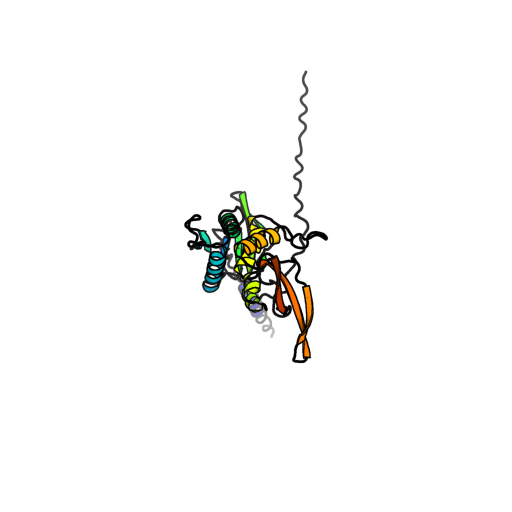1 177 ? -1.198 6.426 8.672 1.00 94.50 177 GLY A C 1
ATOM 1372 O O . GLY A 1 177 ? -1.688 7.034 9.621 1.00 94.50 177 GLY A O 1
ATOM 1373 N N . ALA A 1 178 ? 0.018 5.885 8.724 1.00 95.62 178 ALA A N 1
ATOM 1374 C CA . ALA A 1 178 ? 0.829 5.797 9.935 1.00 95.62 178 ALA A CA 1
ATOM 1375 C C . ALA A 1 178 ? 1.829 6.952 10.084 1.00 95.62 178 ALA A C 1
ATOM 1377 O O . ALA A 1 178 ? 2.187 7.301 11.209 1.00 95.62 178 ALA A O 1
ATOM 1378 N N . MET A 1 179 ? 2.287 7.548 8.975 1.00 94.94 179 MET A N 1
ATOM 1379 C CA . MET A 1 179 ? 3.290 8.621 8.989 1.00 94.94 179 MET A CA 1
ATOM 1380 C C . MET A 1 179 ? 2.748 9.981 8.539 1.00 94.94 179 MET A C 1
ATOM 1382 O O . MET A 1 179 ? 3.442 10.979 8.712 1.00 94.94 179 MET A O 1
ATOM 1386 N N . ASN A 1 180 ? 1.520 10.051 8.013 1.00 92.19 180 ASN A N 1
ATOM 1387 C CA . ASN A 1 180 ? 0.910 11.285 7.500 1.00 92.19 180 ASN A CA 1
ATOM 1388 C C . ASN A 1 180 ? 1.687 11.954 6.359 1.00 92.19 180 ASN A C 1
ATOM 1390 O O . ASN A 1 180 ? 1.501 13.148 6.116 1.00 92.19 180 ASN A O 1
ATOM 1394 N N . LEU A 1 181 ? 2.535 11.207 5.647 1.00 89.69 181 LEU A N 1
ATOM 1395 C CA . LEU A 1 181 ? 3.178 11.738 4.448 1.00 89.69 181 LEU A CA 1
ATOM 1396 C C . LEU A 1 181 ? 2.138 11.843 3.336 1.00 89.69 181 LEU A C 1
ATOM 1398 O O . LEU A 1 181 ? 1.210 11.039 3.266 1.00 89.69 181 LEU A O 1
ATOM 1402 N N . LEU A 1 182 ? 2.280 12.841 2.472 1.00 86.44 182 LEU A N 1
ATOM 1403 C CA . LEU A 1 182 ? 1.346 13.101 1.382 1.00 86.44 182 LEU A CA 1
ATOM 1404 C C . LEU A 1 182 ? 2.002 12.801 0.036 1.00 86.44 182 LEU A C 1
ATOM 1406 O O . LEU A 1 182 ? 3.209 12.967 -0.130 1.00 86.44 182 LEU A O 1
ATOM 1410 N N . ASP A 1 183 ? 1.178 12.479 -0.956 1.00 82.00 183 ASP A N 1
ATOM 1411 C CA . ASP A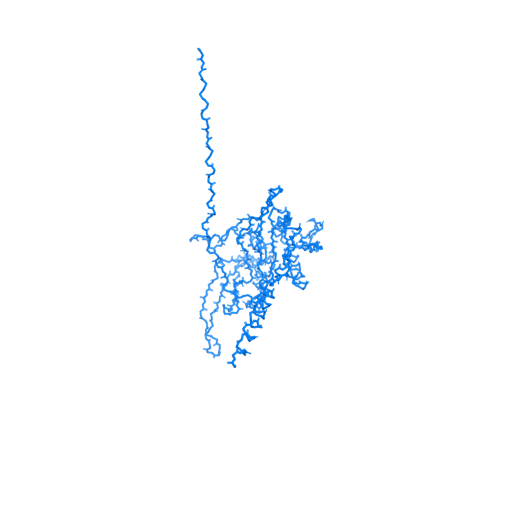 1 183 ? 1.584 12.346 -2.362 1.00 82.00 183 ASP A CA 1
ATOM 1412 C C . ASP A 1 183 ? 1.743 13.709 -3.061 1.00 82.00 183 ASP A C 1
ATOM 1414 O O . ASP A 1 183 ? 1.440 13.877 -4.245 1.00 82.00 183 ASP A O 1
ATOM 1418 N N . ARG A 1 184 ? 2.158 14.739 -2.314 1.00 77.69 184 ARG A N 1
ATOM 1419 C CA . ARG A 1 184 ? 2.379 16.065 -2.888 1.00 77.69 184 ARG A CA 1
ATOM 1420 C C . ARG A 1 184 ? 3.593 15.994 -3.800 1.00 77.69 184 ARG A C 1
ATOM 1422 O O . ARG A 1 184 ? 4.711 15.817 -3.336 1.00 77.69 184 ARG A O 1
ATOM 1429 N N . VAL A 1 185 ? 3.324 16.155 -5.085 1.00 74.25 185 VAL A N 1
ATOM 1430 C CA . VAL A 1 185 ? 4.317 16.430 -6.115 1.00 74.25 185 VAL A CA 1
ATOM 1431 C C . VAL A 1 185 ? 4.160 17.884 -6.532 1.00 74.25 185 VAL A C 1
ATOM 1433 O O . VAL A 1 185 ? 3.036 18.349 -6.746 1.00 74.25 185 VAL A O 1
ATOM 1436 N N . ASP A 1 186 ? 5.266 18.611 -6.592 1.00 70.19 186 ASP A N 1
ATOM 1437 C CA . ASP A 1 186 ? 5.314 19.958 -7.155 1.00 70.19 186 ASP A CA 1
ATOM 1438 C C . ASP A 1 186 ? 6.066 19.941 -8.497 1.00 70.19 186 ASP A C 1
ATOM 1440 O O . ASP A 1 186 ? 6.447 18.882 -8.995 1.00 70.19 186 ASP A O 1
ATOM 1444 N N . GLU A 1 187 ? 6.225 21.105 -9.129 1.00 60.22 187 GLU A N 1
ATOM 1445 C CA . GLU A 1 187 ? 6.879 21.222 -10.442 1.00 60.22 187 GLU A CA 1
ATOM 1446 C C . GLU A 1 187 ? 8.357 20.784 -10.434 1.00 60.22 187 GLU A C 1
ATOM 1448 O O . GLU A 1 187 ? 8.915 20.513 -11.496 1.00 60.22 187 GLU A O 1
ATOM 1453 N N . TRP A 1 188 ? 8.987 20.699 -9.258 1.00 60.28 188 TRP A N 1
ATOM 1454 C CA . TRP A 1 188 ? 10.399 20.351 -9.077 1.00 60.28 188 TRP A CA 1
ATOM 1455 C C . TRP A 1 188 ? 10.590 18.948 -8.488 1.00 60.28 188 TRP A C 1
ATOM 1457 O O . TRP A 1 188 ? 11.683 18.385 -8.567 1.00 60.28 188 TRP A O 1
ATOM 1467 N N . GLU A 1 189 ? 9.535 18.374 -7.912 1.00 65.81 189 GLU A N 1
ATOM 1468 C CA . GLU A 1 189 ? 9.553 17.128 -7.165 1.00 65.81 189 GLU A CA 1
ATOM 1469 C C . GLU A 1 189 ? 8.523 16.127 -7.712 1.00 65.81 189 GLU A C 1
ATOM 1471 O O . GLU A 1 189 ? 7.389 16.026 -7.248 1.00 65.81 189 GLU A O 1
ATOM 1476 N N . GLU A 1 190 ? 8.941 15.314 -8.683 1.00 79.06 190 GLU A N 1
ATOM 1477 C CA . GLU A 1 190 ? 8.042 14.405 -9.414 1.00 79.06 190 GLU A CA 1
ATOM 1478 C C . GLU A 1 190 ? 7.645 13.122 -8.648 1.00 79.06 190 GLU A C 1
ATOM 1480 O O . GLU A 1 190 ? 6.821 12.344 -9.141 1.00 79.06 190 GLU A O 1
ATOM 1485 N N . ILE A 1 191 ? 8.235 12.869 -7.471 1.00 86.25 191 ILE A N 1
ATOM 1486 C CA . ILE A 1 191 ? 8.051 11.632 -6.685 1.00 86.25 191 ILE A CA 1
ATOM 1487 C C . ILE A 1 191 ? 7.239 11.866 -5.399 1.00 86.25 191 ILE A C 1
ATOM 1489 O O . ILE A 1 191 ? 6.362 11.063 -5.097 1.00 86.25 191 ILE A O 1
ATOM 1493 N N . GLY A 1 192 ? 7.486 12.948 -4.654 1.00 89.69 192 GLY A N 1
ATOM 1494 C CA . GLY A 1 192 ? 6.855 13.178 -3.348 1.00 89.69 192 GLY A CA 1
ATOM 1495 C C . GLY A 1 192 ? 7.546 12.455 -2.179 1.00 89.69 192 GLY A C 1
ATOM 1496 O O . GLY A 1 192 ? 8.324 11.513 -2.360 1.00 89.69 192 GLY A O 1
ATOM 1497 N N . GLU A 1 193 ? 7.258 12.884 -0.947 1.00 91.31 193 GLU A N 1
ATOM 1498 C CA . GLU A 1 193 ? 7.827 12.298 0.281 1.00 91.31 193 GLU A CA 1
ATOM 1499 C C . GLU A 1 193 ? 7.387 10.850 0.514 1.00 91.31 193 GLU A C 1
ATOM 1501 O O . GLU A 1 193 ? 8.209 10.009 0.887 1.00 91.31 193 GLU A O 1
ATOM 1506 N N . CYS A 1 194 ? 6.105 10.558 0.272 1.00 93.94 194 CYS A N 1
ATOM 1507 C CA . CYS A 1 194 ? 5.546 9.221 0.452 1.00 93.94 194 CYS A CA 1
ATOM 1508 C C . CYS A 1 194 ? 6.294 8.196 -0.409 1.00 93.94 194 CYS A C 1
ATOM 1510 O O . CYS A 1 194 ? 6.896 7.248 0.098 1.00 93.94 194 CYS A O 1
ATOM 1512 N N . GLU A 1 195 ? 6.354 8.439 -1.717 1.00 95.56 195 GLU A N 1
ATOM 1513 C CA . GLU A 1 195 ? 6.987 7.520 -2.655 1.00 95.56 195 GLU A CA 1
ATOM 1514 C C . GLU A 1 195 ? 8.511 7.441 -2.463 1.00 95.56 195 GLU A C 1
ATOM 1516 O O . GLU A 1 195 ? 9.089 6.379 -2.689 1.00 95.56 195 GLU A O 1
ATOM 1521 N N . ARG A 1 196 ? 9.182 8.500 -1.977 1.00 95.62 196 ARG A N 1
ATOM 1522 C CA . ARG A 1 196 ? 10.596 8.406 -1.562 1.00 95.62 196 ARG A CA 1
ATOM 1523 C C . ARG A 1 196 ? 10.793 7.385 -0.449 1.00 95.62 196 ARG A C 1
ATOM 1525 O O . ARG A 1 196 ? 11.721 6.583 -0.529 1.00 95.62 196 ARG A O 1
ATOM 1532 N N . PHE A 1 197 ? 9.923 7.386 0.560 1.00 97.50 197 PHE A N 1
ATOM 1533 C CA . PHE A 1 197 ? 9.982 6.392 1.630 1.00 97.50 197 PHE A CA 1
ATOM 1534 C C . PHE A 1 197 ? 9.760 4.976 1.079 1.00 97.50 197 PHE A C 1
ATOM 1536 O O . PHE A 1 197 ? 10.514 4.054 1.393 1.00 97.50 197 PHE A O 1
ATOM 1543 N N . VAL A 1 198 ? 8.785 4.804 0.182 1.00 98.31 198 VAL A N 1
ATOM 1544 C CA . VAL A 1 198 ? 8.540 3.509 -0.471 1.00 98.31 198 VAL A CA 1
ATOM 1545 C C . VAL A 1 198 ? 9.720 3.094 -1.367 1.00 98.31 198 VAL A C 1
ATOM 1547 O O . VAL A 1 198 ? 10.078 1.918 -1.403 1.00 98.31 198 VAL A O 1
ATOM 1550 N N . ASN A 1 199 ? 10.401 4.022 -2.043 1.00 98.06 199 ASN A N 1
ATOM 1551 C CA . ASN A 1 199 ? 11.620 3.727 -2.805 1.00 98.06 199 ASN A CA 1
ATOM 1552 C C . ASN A 1 199 ? 12.776 3.262 -1.911 1.00 98.06 199 ASN A C 1
ATOM 1554 O O . ASN A 1 199 ? 13.488 2.340 -2.304 1.00 98.06 199 ASN A O 1
ATOM 1558 N N . THR A 1 200 ? 12.911 3.784 -0.687 1.00 98.38 200 THR A N 1
ATOM 1559 C CA . THR A 1 200 ? 13.852 3.230 0.303 1.00 98.38 200 THR A CA 1
ATOM 1560 C C . THR A 1 200 ? 13.552 1.755 0.582 1.00 98.38 200 THR A C 1
ATOM 1562 O O . THR A 1 200 ? 14.461 0.926 0.529 1.00 98.38 200 THR A O 1
ATOM 1565 N N . ILE A 1 201 ? 12.276 1.397 0.775 1.00 98.69 201 ILE A N 1
ATOM 1566 C CA . ILE A 1 201 ? 11.854 -0.006 0.931 1.00 98.69 201 ILE A CA 1
ATOM 1567 C C . ILE A 1 201 ? 12.232 -0.832 -0.305 1.00 98.69 201 ILE A C 1
ATOM 1569 O O . ILE A 1 201 ? 12.797 -1.917 -0.175 1.00 98.69 201 ILE A O 1
ATOM 1573 N N . ARG A 1 202 ? 11.950 -0.335 -1.517 1.00 98.50 202 ARG A N 1
ATOM 1574 C CA . ARG A 1 202 ? 12.297 -1.046 -2.761 1.00 98.50 202 ARG A CA 1
ATOM 1575 C C . ARG A 1 202 ? 13.798 -1.275 -2.880 1.00 98.50 202 ARG A C 1
ATOM 1577 O O . ARG A 1 202 ? 14.208 -2.387 -3.202 1.00 98.50 202 ARG A O 1
ATOM 1584 N N . LYS A 1 203 ? 14.605 -0.266 -2.562 1.00 98.06 203 LYS A N 1
ATOM 1585 C CA . LYS A 1 203 ? 16.065 -0.345 -2.589 1.00 98.06 203 LYS A CA 1
ATOM 1586 C C . LYS A 1 203 ? 16.603 -1.390 -1.613 1.00 98.06 203 LYS A C 1
ATOM 1588 O O . LYS A 1 203 ? 17.451 -2.187 -1.999 1.00 98.06 203 LYS A O 1
ATOM 1593 N N . GLU A 1 204 ? 16.084 -1.432 -0.386 1.00 98.19 204 GLU A N 1
ATOM 1594 C CA . GLU A 1 204 ? 16.438 -2.456 0.612 1.00 98.19 204 GLU A CA 1
ATOM 1595 C C . GLU A 1 204 ? 16.059 -3.880 0.171 1.00 98.19 204 GLU A C 1
ATOM 1597 O O . GLU A 1 204 ? 16.689 -4.846 0.592 1.00 98.19 204 GLU A O 1
ATOM 1602 N N . LEU A 1 205 ? 15.050 -4.013 -0.694 1.00 98.06 205 LEU A N 1
ATOM 1603 C CA . LEU A 1 205 ? 14.609 -5.277 -1.291 1.00 98.06 205 LEU A CA 1
ATOM 1604 C C . LEU A 1 205 ? 15.262 -5.575 -2.654 1.00 98.06 205 LEU A C 1
ATOM 1606 O O . LEU A 1 205 ? 14.856 -6.523 -3.324 1.00 98.06 205 LEU A O 1
ATOM 1610 N N . GLU A 1 206 ? 16.228 -4.759 -3.088 1.00 97.00 206 GLU A N 1
ATOM 1611 C CA . GLU A 1 206 ? 16.886 -4.839 -4.404 1.00 97.00 206 GLU A CA 1
ATOM 1612 C C . GLU A 1 206 ? 15.921 -4.744 -5.609 1.00 97.00 206 GLU A C 1
ATOM 1614 O O . GLU A 1 206 ? 16.199 -5.223 -6.722 1.00 97.00 206 GLU A O 1
ATOM 1619 N N . LEU A 1 207 ? 14.776 -4.093 -5.401 1.00 98.00 207 LEU A N 1
ATOM 1620 C CA . LEU A 1 207 ? 13.727 -3.877 -6.390 1.00 98.00 207 LEU A CA 1
ATOM 1621 C C . LEU A 1 207 ? 13.930 -2.550 -7.147 1.00 98.00 207 LEU A C 1
ATOM 1623 O O . LEU A 1 207 ? 14.430 -1.585 -6.572 1.00 98.00 207 LEU A O 1
ATOM 1627 N N . PRO A 1 208 ? 13.513 -2.463 -8.426 1.00 98.38 208 PRO A N 1
ATOM 1628 C CA . PRO A 1 208 ? 13.461 -1.194 -9.154 1.00 98.38 208 PRO A CA 1
ATOM 1629 C C . PRO A 1 208 ? 12.656 -0.107 -8.428 1.00 98.38 208 PRO A C 1
ATOM 1631 O O . PRO A 1 208 ? 11.550 -0.373 -7.961 1.00 98.38 208 PRO A O 1
ATOM 1634 N N . GLU A 1 209 ? 13.184 1.113 -8.388 1.00 98.19 209 GLU A N 1
ATOM 1635 C CA . GLU A 1 209 ? 12.614 2.305 -7.751 1.00 98.19 209 GLU A CA 1
ATOM 1636 C C . GLU A 1 209 ? 11.723 3.078 -8.730 1.00 98.19 209 GLU A C 1
ATOM 1638 O O . GLU A 1 209 ? 12.078 3.231 -9.901 1.00 98.19 209 GLU A O 1
ATOM 1643 N N . ARG A 1 210 ? 10.576 3.592 -8.275 1.00 96.81 210 ARG A N 1
ATOM 1644 C CA . ARG A 1 210 ? 9.654 4.383 -9.104 1.00 96.81 210 ARG A CA 1
ATOM 1645 C C . ARG A 1 210 ? 10.283 5.736 -9.431 1.00 96.81 210 ARG A C 1
ATOM 1647 O O . ARG A 1 210 ? 10.774 6.409 -8.531 1.00 96.81 210 ARG A O 1
ATOM 1654 N N . GLN A 1 211 ? 10.251 6.127 -10.702 1.00 95.00 211 GLN A N 1
ATOM 1655 C CA . GLN A 1 211 ? 10.873 7.371 -11.179 1.00 95.00 211 GLN A CA 1
ATOM 1656 C C . GLN A 1 211 ? 9.911 8.563 -11.175 1.00 95.00 211 GLN A C 1
ATOM 1658 O O . GLN A 1 211 ? 10.333 9.691 -10.961 1.00 95.00 211 GLN A O 1
ATOM 1663 N N . HIS A 1 212 ? 8.614 8.314 -11.374 1.00 90.88 212 HIS A N 1
ATOM 1664 C CA . HIS A 1 212 ? 7.582 9.351 -11.380 1.00 90.88 212 HIS A CA 1
ATOM 1665 C C . HIS A 1 212 ? 6.347 8.876 -10.622 1.00 90.88 212 HIS A C 1
ATOM 1667 O O . HIS A 1 212 ? 5.890 7.742 -10.811 1.00 90.88 212 HIS A O 1
ATOM 1673 N N . TYR A 1 213 ? 5.762 9.757 -9.813 1.00 87.44 213 TYR A N 1
ATOM 1674 C CA . TYR A 1 213 ? 4.531 9.461 -9.093 1.00 87.44 213 TYR A CA 1
ATOM 1675 C C . TYR A 1 213 ? 3.331 9.334 -10.043 1.00 87.44 213 TYR A C 1
ATOM 1677 O O . TYR A 1 213 ? 2.549 8.397 -9.945 1.00 87.44 213 TYR A O 1
ATOM 1685 N N . VAL A 1 214 ? 3.166 10.219 -11.027 1.00 87.81 214 VAL A N 1
ATOM 1686 C CA . VAL A 1 214 ? 1.996 10.155 -11.921 1.00 87.81 214 VAL A CA 1
ATOM 1687 C C . VAL A 1 214 ? 2.227 9.160 -13.062 1.00 87.81 214 VAL A C 1
ATOM 1689 O O . VAL A 1 214 ? 3.202 9.263 -13.805 1.00 87.81 214 VAL A O 1
ATOM 1692 N N . ALA A 1 215 ? 1.295 8.217 -13.238 1.00 90.81 215 ALA A N 1
ATOM 1693 C CA . ALA A 1 215 ? 1.293 7.323 -14.393 1.00 90.81 215 ALA A CA 1
ATOM 1694 C C . ALA A 1 215 ? 1.001 8.100 -15.683 1.00 90.81 215 ALA A C 1
ATOM 1696 O O . ALA A 1 215 ? 0.053 8.887 -15.756 1.00 90.81 215 ALA A O 1
ATOM 1697 N N . ARG A 1 216 ? 1.791 7.853 -16.730 1.00 92.62 216 ARG A N 1
ATOM 1698 C CA . ARG A 1 216 ? 1.572 8.449 -18.054 1.00 92.62 216 ARG A CA 1
ATOM 1699 C C . ARG A 1 216 ? 0.611 7.568 -18.838 1.00 92.62 216 ARG A C 1
ATOM 1701 O O . ARG A 1 216 ? 0.741 6.353 -18.805 1.00 92.62 216 ARG A O 1
ATOM 1708 N N . SER A 1 217 ? -0.343 8.154 -19.558 1.00 92.00 217 SER A N 1
ATOM 1709 C CA . SER A 1 217 ? -1.266 7.382 -20.399 1.00 92.00 217 SER A CA 1
ATOM 1710 C C . SER A 1 217 ? -1.028 7.644 -21.879 1.00 92.00 217 SER A C 1
ATOM 1712 O O . SER A 1 217 ? -0.965 8.804 -22.278 1.00 92.00 217 SER A O 1
ATOM 1714 N N . GLN A 1 218 ? -0.988 6.587 -22.684 1.00 93.38 218 GLN A N 1
ATOM 1715 C CA . GLN A 1 218 ? -0.837 6.648 -24.136 1.00 93.38 218 GLN A CA 1
ATOM 1716 C C . GLN A 1 218 ? -1.850 5.736 -24.835 1.00 93.38 218 GLN A C 1
ATOM 1718 O O . GLN A 1 218 ? -2.205 4.673 -24.324 1.00 93.38 218 GLN A O 1
ATOM 1723 N N . THR A 1 219 ? -2.323 6.145 -26.010 1.00 94.94 219 THR A N 1
ATOM 1724 C CA . THR A 1 219 ? -3.175 5.304 -26.859 1.00 94.94 219 THR A CA 1
ATOM 1725 C C . THR A 1 219 ? -2.289 4.429 -27.734 1.00 94.94 219 THR A C 1
ATOM 1727 O O . THR A 1 219 ? -1.446 4.942 -28.464 1.00 94.94 219 THR A O 1
ATOM 1730 N N . VAL A 1 220 ? -2.486 3.115 -27.675 1.00 93.31 220 VAL A N 1
ATOM 1731 C CA . VAL A 1 220 ? -1.723 2.127 -28.445 1.00 93.31 220 VAL A CA 1
ATOM 1732 C C . VAL A 1 220 ? -2.683 1.348 -29.337 1.00 93.31 220 VAL A C 1
ATOM 1734 O O . VAL A 1 220 ? -3.774 0.970 -28.906 1.00 93.31 220 VAL A O 1
ATOM 1737 N N . GLN A 1 221 ? -2.289 1.102 -30.585 1.00 93.06 221 GLN A N 1
ATOM 1738 C CA . GLN A 1 221 ? -3.029 0.220 -31.480 1.00 93.06 221 GLN A CA 1
ATOM 1739 C C . GLN A 1 221 ? -2.570 -1.227 -31.267 1.00 93.06 221 GLN A C 1
ATOM 1741 O O . GLN A 1 221 ? -1.384 -1.541 -31.349 1.00 93.06 221 GLN A O 1
ATOM 1746 N N . THR A 1 222 ? -3.510 -2.111 -30.958 1.00 88.50 222 THR A N 1
ATOM 1747 C CA . THR A 1 222 ? -3.261 -3.548 -30.807 1.00 88.50 222 THR A CA 1
ATOM 1748 C C . THR A 1 222 ? -3.023 -4.205 -32.173 1.00 88.50 222 THR A C 1
ATOM 1750 O O . THR A 1 222 ? -3.483 -3.679 -33.190 1.00 88.50 222 THR A O 1
ATOM 1753 N N . PRO A 1 223 ? -2.397 -5.397 -32.228 1.00 88.06 223 PRO A N 1
ATOM 1754 C CA . PRO A 1 223 ? -2.235 -6.146 -33.480 1.00 88.06 223 PRO A CA 1
ATOM 1755 C C . PRO A 1 223 ? -3.553 -6.454 -34.211 1.00 88.06 223 PRO A C 1
ATOM 1757 O O . PRO A 1 223 ? -3.552 -6.654 -35.419 1.00 88.06 223 PRO A O 1
ATOM 1760 N N . MET A 1 224 ? -4.684 -6.467 -33.494 1.00 89.56 224 MET A N 1
ATOM 1761 C CA . MET A 1 224 ? -6.028 -6.671 -34.056 1.00 89.56 224 MET A CA 1
ATOM 1762 C C . MET A 1 224 ? -6.656 -5.381 -34.614 1.00 89.56 224 MET A C 1
ATOM 1764 O O . MET A 1 224 ? -7.813 -5.380 -35.024 1.00 89.56 224 MET A O 1
ATOM 1768 N N . GLY A 1 225 ? -5.922 -4.266 -34.607 1.00 91.06 225 GLY A N 1
ATOM 1769 C CA . GLY A 1 225 ? -6.370 -2.970 -35.112 1.00 91.06 225 GLY A CA 1
ATOM 1770 C C . GLY A 1 225 ? -7.169 -2.130 -34.112 1.00 91.06 225 GLY A C 1
ATOM 1771 O O . GLY A 1 225 ? -7.453 -0.972 -34.408 1.00 91.06 225 GLY A O 1
ATOM 1772 N N . TRP A 1 226 ? -7.498 -2.659 -32.929 1.00 91.50 226 TRP A N 1
ATOM 1773 C CA . TRP A 1 226 ? -8.229 -1.923 -31.889 1.00 91.50 226 TRP A CA 1
ATOM 1774 C C . TRP A 1 226 ? -7.314 -0.950 -31.158 1.00 91.50 226 TRP A C 1
ATOM 1776 O O . TRP A 1 226 ? -6.158 -1.279 -30.895 1.00 91.50 226 TRP A O 1
ATOM 1786 N N . THR A 1 227 ? -7.831 0.213 -30.779 1.00 93.19 227 THR A N 1
ATOM 1787 C CA . THR A 1 227 ? -7.116 1.180 -29.944 1.00 93.19 227 THR A CA 1
ATOM 1788 C C . THR A 1 227 ? -7.428 0.945 -28.469 1.00 93.19 227 THR A C 1
ATOM 1790 O O . THR A 1 227 ? -8.584 0.816 -28.076 1.00 93.19 227 THR A O 1
ATOM 1793 N N . VAL A 1 228 ? -6.385 0.893 -27.642 1.00 95.00 228 VAL A N 1
ATOM 1794 C CA . VAL A 1 228 ? -6.487 0.771 -26.181 1.00 95.00 228 VAL A CA 1
ATOM 1795 C C . VAL A 1 228 ? -5.692 1.884 -25.513 1.00 95.00 228 VAL A C 1
ATOM 1797 O O . VAL A 1 228 ? -4.667 2.326 -26.035 1.00 95.00 228 VAL A O 1
ATOM 1800 N N . ARG A 1 229 ? -6.155 2.357 -24.354 1.00 95.88 229 ARG A N 1
ATOM 1801 C CA . ARG A 1 229 ? -5.431 3.353 -23.557 1.00 95.88 229 ARG A CA 1
ATOM 1802 C C . ARG A 1 229 ? -4.605 2.629 -22.501 1.00 95.88 229 ARG A C 1
ATOM 1804 O O . ARG A 1 229 ? -5.158 2.047 -21.573 1.00 95.88 229 ARG A O 1
ATOM 1811 N N . MET A 1 230 ? -3.289 2.688 -22.644 1.00 96.31 230 MET A N 1
ATOM 1812 C CA . MET A 1 230 ? -2.332 2.075 -21.730 1.00 96.31 230 MET A CA 1
ATOM 1813 C C . MET A 1 230 ? -1.796 3.128 -20.766 1.00 96.31 230 MET A C 1
ATOM 1815 O O . MET A 1 230 ? -1.342 4.185 -21.203 1.00 96.31 230 MET A O 1
ATOM 1819 N N . ALA A 1 231 ? -1.840 2.845 -19.469 1.00 96.12 231 ALA A N 1
ATOM 1820 C CA . ALA A 1 231 ? -1.079 3.583 -18.469 1.00 96.12 231 ALA A CA 1
ATOM 1821 C C . ALA A 1 231 ? 0.304 2.944 -18.295 1.00 96.12 231 ALA A C 1
ATOM 1823 O O . ALA A 1 231 ? 0.432 1.725 -18.397 1.00 96.12 231 ALA A O 1
ATOM 1824 N N . GLU A 1 232 ? 1.314 3.772 -18.041 1.00 96.19 232 GLU A N 1
ATOM 1825 C CA . GLU A 1 232 ? 2.715 3.402 -17.852 1.00 96.19 232 GLU A CA 1
ATOM 1826 C C . GLU A 1 232 ? 3.255 4.049 -16.567 1.00 96.19 232 GLU A C 1
ATOM 1828 O O . GLU A 1 232 ? 3.113 5.257 -16.349 1.00 96.19 232 GLU A O 1
ATOM 1833 N N . LEU A 1 233 ? 3.931 3.241 -15.751 1.00 96.50 233 LEU A N 1
ATOM 1834 C CA . LEU A 1 233 ? 4.849 3.684 -14.707 1.00 96.50 233 LEU A CA 1
ATOM 1835 C C . LEU A 1 233 ? 6.275 3.279 -15.064 1.00 96.50 233 LEU A C 1
ATOM 1837 O O . LEU A 1 233 ? 6.522 2.172 -15.552 1.00 96.50 233 LEU A O 1
ATOM 1841 N N . GLN A 1 234 ? 7.211 4.179 -14.783 1.00 96.94 234 GLN A N 1
ATOM 1842 C CA . GLN A 1 234 ? 8.631 3.982 -15.041 1.00 96.94 234 GLN A CA 1
ATOM 1843 C C . GLN A 1 234 ? 9.366 3.709 -13.737 1.00 96.94 234 GLN A C 1
ATOM 1845 O O . GLN A 1 234 ? 9.146 4.381 -12.726 1.00 96.94 234 GLN A O 1
ATOM 1850 N N . PHE A 1 235 ? 10.241 2.714 -13.785 1.00 98.12 235 PHE A N 1
ATOM 1851 C CA . PHE A 1 235 ? 11.091 2.316 -12.678 1.00 98.12 235 PHE A CA 1
ATOM 1852 C C . PHE A 1 235 ? 12.538 2.221 -13.153 1.00 98.12 235 PHE A C 1
ATOM 1854 O O . PHE A 1 235 ? 12.792 1.919 -14.317 1.00 98.12 235 PHE A O 1
ATOM 1861 N N . ALA A 1 236 ? 13.490 2.423 -12.253 1.00 97.50 236 ALA A N 1
ATOM 1862 C CA . ALA A 1 236 ? 14.903 2.251 -12.549 1.00 97.50 236 ALA A CA 1
ATOM 1863 C C . ALA A 1 236 ? 15.623 1.589 -11.379 1.00 97.50 236 ALA A C 1
ATOM 1865 O O . ALA A 1 236 ? 15.194 1.674 -10.231 1.00 97.50 236 ALA A O 1
ATOM 1866 N N . ARG A 1 237 ? 16.725 0.907 -11.673 1.00 96.50 237 ARG A N 1
ATOM 1867 C CA . ARG A 1 237 ? 17.619 0.355 -10.658 1.00 96.50 237 ARG A CA 1
ATOM 1868 C C . ARG A 1 237 ? 19.054 0.612 -11.059 1.00 96.50 237 ARG A C 1
ATOM 1870 O O . ARG A 1 237 ? 19.488 0.189 -12.132 1.00 96.50 237 ARG A O 1
ATOM 1877 N N . THR A 1 238 ? 19.794 1.243 -10.165 1.00 93.25 238 THR A N 1
ATOM 1878 C CA . THR A 1 238 ? 21.211 1.516 -10.368 1.00 93.25 238 THR A CA 1
ATOM 1879 C C . THR A 1 238 ? 22.040 0.382 -9.783 1.00 93.25 238 THR A C 1
ATOM 1881 O O . THR A 1 238 ? 21.977 0.110 -8.589 1.00 93.25 238 THR A O 1
ATOM 1884 N N . ASN A 1 239 ? 22.831 -0.275 -10.626 1.00 90.06 239 ASN A N 1
ATOM 1885 C CA . ASN A 1 239 ? 23.672 -1.407 -10.262 1.00 90.06 239 ASN A CA 1
ATOM 1886 C C . ASN A 1 239 ? 25.132 -1.120 -10.616 1.00 90.06 239 ASN A C 1
ATOM 1888 O O . ASN A 1 239 ? 25.431 -0.576 -11.680 1.00 90.06 239 ASN A O 1
ATOM 1892 N N . TYR A 1 240 ? 26.060 -1.549 -9.763 1.00 86.94 240 TYR A N 1
ATOM 1893 C CA . TYR A 1 240 ? 27.482 -1.531 -10.091 1.00 86.94 240 TYR A CA 1
ATOM 1894 C C . TYR A 1 240 ? 27.840 -2.826 -10.830 1.00 86.94 240 TYR A C 1
ATOM 1896 O O . TYR A 1 240 ? 27.793 -3.911 -10.253 1.00 86.94 240 TYR A O 1
ATOM 1904 N N . LYS A 1 241 ? 28.148 -2.734 -12.126 1.00 84.69 241 LYS A N 1
ATOM 1905 C CA . LYS A 1 241 ? 28.503 -3.884 -12.973 1.00 84.69 241 LYS A CA 1
ATOM 1906 C C . LYS A 1 241 ? 29.841 -3.598 -13.646 1.00 84.69 241 LYS A C 1
ATOM 1908 O O . LYS A 1 241 ? 29.990 -2.585 -14.321 1.00 84.69 241 LYS A O 1
ATOM 1913 N N . ASN A 1 242 ? 30.814 -4.494 -13.470 1.00 86.31 242 ASN A N 1
ATOM 1914 C CA . ASN A 1 242 ? 32.146 -4.399 -14.085 1.00 86.31 242 ASN A CA 1
ATOM 1915 C C . ASN A 1 242 ? 32.863 -3.057 -13.825 1.00 86.31 242 ASN A C 1
ATOM 1917 O O . ASN A 1 242 ? 33.419 -2.461 -14.743 1.00 86.31 242 ASN A O 1
ATOM 1921 N N . GLY A 1 243 ? 32.812 -2.539 -12.595 1.00 90.81 243 GLY A N 1
ATOM 1922 C CA . GLY A 1 243 ? 33.487 -1.279 -12.259 1.00 90.81 243 GLY A CA 1
ATOM 1923 C C . GLY A 1 243 ? 32.757 -0.008 -12.716 1.00 90.81 243 GLY A C 1
ATOM 1924 O O . GLY A 1 243 ? 33.243 1.092 -12.468 1.00 90.81 243 GLY A O 1
ATOM 1925 N N . THR A 1 244 ? 31.598 -0.132 -13.371 1.00 90.62 244 THR A N 1
ATOM 1926 C CA . THR A 1 244 ? 30.820 1.007 -13.876 1.00 90.62 244 THR A CA 1
ATOM 1927 C C . THR A 1 244 ? 29.412 1.004 -13.291 1.00 90.62 244 THR A C 1
ATOM 1929 O O . THR A 1 244 ? 28.776 -0.042 -13.137 1.00 90.62 244 THR A O 1
ATOM 1932 N N . LEU A 1 245 ? 28.914 2.197 -12.971 1.00 92.94 245 LEU A N 1
ATOM 1933 C CA . LEU A 1 245 ? 27.534 2.400 -12.556 1.00 92.94 245 LEU A CA 1
ATOM 1934 C C . LEU A 1 245 ? 26.624 2.296 -13.788 1.00 92.94 245 LEU A C 1
ATOM 1936 O O . LEU A 1 245 ? 26.763 3.080 -14.725 1.00 92.94 245 LEU A O 1
ATOM 1940 N N . LYS A 1 246 ? 25.709 1.326 -13.802 1.00 94.19 246 LYS A N 1
ATOM 1941 C CA . LYS A 1 246 ? 24.719 1.156 -14.869 1.00 94.19 246 LYS A CA 1
ATOM 1942 C C . LYS A 1 246 ? 23.312 1.259 -14.298 1.00 94.19 246 LYS A C 1
ATOM 1944 O O . LYS A 1 246 ? 22.988 0.582 -13.324 1.00 94.19 246 LYS A O 1
ATOM 1949 N N . THR A 1 247 ? 22.472 2.045 -14.956 1.00 95.44 247 THR A N 1
ATOM 1950 C CA . THR A 1 247 ? 21.044 2.139 -14.650 1.00 95.44 247 THR A CA 1
ATOM 1951 C C . THR A 1 247 ? 20.272 1.222 -15.590 1.00 95.44 247 THR A C 1
ATOM 1953 O O . THR A 1 247 ? 20.357 1.357 -16.809 1.00 95.44 247 THR A O 1
ATOM 1956 N N . ASP A 1 248 ? 19.562 0.251 -15.020 1.00 96.31 248 ASP A N 1
ATOM 1957 C CA . ASP A 1 248 ? 18.616 -0.596 -15.742 1.00 96.31 248 ASP A CA 1
ATOM 1958 C C . ASP A 1 248 ? 17.214 0.040 -15.606 1.00 96.31 248 ASP A C 1
ATOM 1960 O O . ASP A 1 248 ? 16.767 0.301 -14.487 1.00 96.31 248 ASP A O 1
ATOM 1964 N N . GLU A 1 249 ? 16.529 0.303 -16.721 1.00 97.25 249 GLU A N 1
ATOM 1965 C CA . GLU A 1 249 ? 15.180 0.894 -16.751 1.00 97.25 249 GLU A CA 1
ATOM 1966 C C . GLU A 1 249 ? 14.099 -0.166 -16.980 1.00 97.25 249 GLU A C 1
ATOM 1968 O O . GLU A 1 249 ? 14.278 -1.124 -17.737 1.00 97.25 249 GLU A O 1
ATOM 1973 N N . PHE A 1 250 ? 12.945 0.025 -16.345 1.00 98.12 250 PHE A N 1
ATOM 1974 C CA . PHE A 1 250 ? 11.814 -0.889 -16.388 1.00 98.12 250 PHE A CA 1
ATOM 1975 C C . PHE A 1 250 ? 10.504 -0.127 -16.572 1.00 98.12 250 PHE A C 1
ATOM 1977 O O . PHE A 1 250 ? 10.330 0.994 -16.093 1.00 98.12 250 PHE A O 1
ATOM 1984 N N . LYS A 1 251 ? 9.547 -0.777 -17.233 1.00 97.69 251 LYS A N 1
ATOM 1985 C CA . LYS A 1 251 ? 8.214 -0.230 -17.486 1.00 97.69 251 LYS A CA 1
ATOM 1986 C C . LYS A 1 251 ? 7.148 -1.180 -16.976 1.00 97.69 251 LYS A C 1
ATOM 1988 O O . LYS A 1 251 ? 7.175 -2.373 -17.287 1.00 97.69 251 LYS A O 1
ATOM 1993 N N . LEU A 1 252 ? 6.200 -0.632 -16.233 1.00 98.12 252 LEU A N 1
ATOM 1994 C CA . LEU A 1 252 ? 5.000 -1.317 -15.782 1.00 98.12 252 LEU A CA 1
ATOM 1995 C C . LEU A 1 252 ? 3.801 -0.705 -16.492 1.00 98.12 252 LEU A C 1
ATOM 1997 O O . LEU A 1 252 ? 3.619 0.506 -16.446 1.00 98.12 252 LEU A O 1
ATOM 2001 N N . ASN A 1 253 ? 2.992 -1.535 -17.136 1.00 97.81 253 ASN A N 1
ATOM 2002 C CA . ASN A 1 253 ? 1.872 -1.088 -17.947 1.00 97.81 253 ASN A CA 1
ATOM 2003 C C . ASN A 1 253 ? 0.573 -1.781 -17.543 1.00 97.81 253 ASN A C 1
ATOM 2005 O O . ASN A 1 253 ? 0.588 -2.933 -17.114 1.00 97.81 253 ASN A O 1
ATOM 2009 N N . TRP A 1 254 ? -0.556 -1.112 -17.748 1.00 97.31 254 TRP A N 1
ATOM 2010 C CA . TRP A 1 254 ? -1.882 -1.723 -17.668 1.00 97.31 254 TRP A CA 1
ATOM 2011 C C . TRP A 1 254 ? -2.870 -1.004 -18.586 1.00 97.31 254 TRP A C 1
ATOM 2013 O O . TRP A 1 254 ? -2.683 0.156 -18.952 1.00 97.31 254 TRP A O 1
ATOM 2023 N N . ASP A 1 255 ? -3.924 -1.714 -18.973 1.00 95.88 255 ASP A N 1
ATOM 2024 C CA . ASP A 1 255 ? -5.039 -1.144 -19.726 1.00 95.88 255 ASP A CA 1
ATOM 2025 C C . ASP A 1 255 ? -5.943 -0.354 -18.773 1.00 95.88 255 ASP A C 1
ATOM 2027 O O . ASP A 1 255 ? -6.506 -0.918 -17.831 1.00 95.88 255 ASP A O 1
ATOM 2031 N N . VAL A 1 256 ? -6.091 0.948 -19.027 1.00 94.62 256 VAL A N 1
ATOM 2032 C CA . VAL A 1 256 ? -6.876 1.871 -18.192 1.00 94.62 256 VAL A CA 1
ATOM 2033 C C . VAL A 1 256 ? -8.355 1.480 -18.150 1.00 94.62 256 VAL A C 1
ATOM 2035 O O . VAL A 1 256 ? -9.035 1.787 -17.182 1.00 94.62 256 VAL A O 1
ATOM 2038 N N . SER A 1 257 ? -8.868 0.784 -19.168 1.00 93.38 257 SER A N 1
ATOM 2039 C CA . SER A 1 257 ? -10.265 0.327 -19.189 1.00 93.38 257 SER A CA 1
ATOM 2040 C C . SER A 1 257 ? -10.530 -0.892 -18.299 1.00 93.38 257 SER A C 1
ATOM 2042 O O . SER A 1 257 ? -11.685 -1.259 -18.081 1.00 93.38 257 SER A O 1
ATOM 2044 N N . ARG A 1 258 ? -9.472 -1.543 -17.799 1.00 94.12 258 ARG A N 1
ATOM 2045 C CA . ARG A 1 258 ? -9.540 -2.807 -17.047 1.00 94.12 258 ARG A CA 1
ATOM 2046 C C . ARG A 1 258 ? -9.130 -2.680 -15.582 1.00 94.12 258 ARG A C 1
ATOM 2048 O O . ARG A 1 258 ? -9.127 -3.700 -14.899 1.00 94.12 258 ARG A O 1
ATOM 2055 N N . VAL A 1 259 ? -8.758 -1.476 -15.163 1.00 95.31 259 VAL A N 1
ATOM 2056 C CA . VAL A 1 259 ? -8.345 -1.097 -13.808 1.00 95.31 259 VAL A CA 1
ATOM 2057 C C . VAL A 1 259 ? -9.257 0.040 -13.362 1.00 95.31 259 VAL A C 1
ATOM 2059 O O . VAL A 1 259 ? -9.718 0.814 -14.208 1.00 95.31 259 VAL A O 1
ATOM 2062 N N . GLY A 1 260 ? -9.550 0.147 -12.065 1.00 90.75 260 GLY A N 1
ATOM 2063 C CA . GLY A 1 260 ? -10.354 1.259 -11.560 1.00 90.75 260 GLY A CA 1
ATOM 2064 C C . GLY A 1 260 ? -9.756 2.619 -11.937 1.00 90.75 260 GLY A C 1
ATOM 2065 O O . GLY A 1 260 ? -8.552 2.766 -12.144 1.00 90.75 260 GLY A O 1
ATOM 2066 N N . THR A 1 261 ? -10.590 3.654 -12.046 1.00 86.25 261 THR A N 1
ATOM 2067 C CA . THR A 1 261 ? -10.108 4.977 -12.481 1.00 86.25 261 THR A CA 1
ATOM 2068 C C . THR A 1 261 ? -9.343 5.724 -11.391 1.00 86.25 261 THR A C 1
ATOM 2070 O O . THR A 1 261 ? -8.662 6.701 -11.696 1.00 86.25 261 THR A O 1
ATOM 2073 N N . GLY A 1 262 ? -9.482 5.285 -10.133 1.00 75.44 262 GLY A N 1
ATOM 2074 C CA . GLY A 1 262 ? -9.096 6.045 -8.949 1.00 75.44 262 GLY A CA 1
ATOM 2075 C C . GLY A 1 262 ? -10.005 7.264 -8.772 1.00 75.44 262 GLY A C 1
ATOM 2076 O O . GLY A 1 262 ? -10.242 8.029 -9.709 1.00 75.44 262 GLY A O 1
ATOM 2077 N N . ILE A 1 263 ? -10.543 7.478 -7.575 1.00 63.81 263 ILE A N 1
ATOM 2078 C CA . ILE A 1 263 ? -11.130 8.775 -7.232 1.00 63.81 263 ILE A CA 1
ATOM 2079 C C . ILE A 1 263 ? -9.997 9.616 -6.651 1.00 63.81 263 ILE A C 1
ATOM 2081 O O . ILE A 1 263 ? -9.532 9.349 -5.549 1.00 63.81 263 ILE A O 1
ATOM 2085 N N . ARG A 1 264 ? -9.558 10.658 -7.369 1.00 53.16 264 ARG A N 1
ATOM 2086 C CA . ARG A 1 264 ? -8.902 11.789 -6.701 1.00 53.16 264 ARG A CA 1
ATOM 2087 C C . ARG A 1 264 ? -9.993 12.479 -5.897 1.00 53.16 264 ARG A C 1
ATOM 2089 O O . ARG A 1 264 ? -10.729 13.291 -6.453 1.00 53.16 264 ARG A O 1
ATOM 2096 N N . GLU A 1 265 ? -10.156 12.112 -4.627 1.00 45.84 265 GLU A N 1
ATOM 2097 C CA . GLU A 1 265 ? -10.981 12.913 -3.730 1.00 45.84 265 GLU A CA 1
ATOM 2098 C C . GLU A 1 265 ? -10.338 14.297 -3.694 1.00 45.84 265 GLU A C 1
ATOM 2100 O O . GLU A 1 265 ? -9.240 14.489 -3.174 1.00 45.84 265 GLU A O 1
ATOM 2105 N N . THR A 1 266 ? -10.985 15.264 -4.342 1.00 37.78 266 THR A N 1
ATOM 2106 C CA . THR A 1 266 ? -10.648 16.671 -4.179 1.00 37.78 266 THR A CA 1
ATOM 2107 C C . THR A 1 266 ? -10.730 16.950 -2.689 1.00 37.78 266 THR A C 1
ATOM 2109 O O . THR A 1 266 ? -11.826 16.865 -2.134 1.00 37.78 266 THR A O 1
ATOM 2112 N N . LEU A 1 267 ? -9.587 17.220 -2.050 1.00 40.16 267 LEU A N 1
ATOM 2113 C CA . LEU A 1 267 ? -9.520 17.656 -0.659 1.00 40.16 267 LEU A CA 1
ATOM 2114 C C . LEU A 1 267 ? -10.541 18.782 -0.485 1.00 40.16 267 LEU A C 1
ATOM 2116 O O . LEU A 1 267 ? -10.346 19.891 -0.987 1.00 40.16 267 LEU A O 1
ATOM 2120 N N . GLY A 1 268 ? -11.664 18.476 0.164 1.00 36.66 268 GLY A N 1
ATOM 2121 C CA . GLY A 1 268 ? -12.589 19.508 0.598 1.00 36.66 268 GLY A CA 1
ATOM 2122 C C . GLY A 1 268 ? -11.836 20.467 1.522 1.00 36.66 268 GLY A C 1
ATOM 2123 O O . GLY A 1 268 ? -10.869 20.052 2.173 1.00 36.66 268 GLY A O 1
ATOM 2124 N N . PRO A 1 269 ? -12.231 21.750 1.587 1.00 32.34 269 PRO A N 1
ATOM 2125 C CA . PRO A 1 269 ? -11.640 22.659 2.556 1.00 32.34 269 PRO A CA 1
ATOM 2126 C C . PRO A 1 269 ? -11.747 22.031 3.954 1.00 32.34 269 PRO A C 1
ATOM 2128 O O . PRO A 1 269 ? -12.768 21.400 4.255 1.00 32.34 269 PRO A O 1
ATOM 2131 N N . PRO A 1 270 ? -10.708 22.163 4.799 1.00 34.75 270 PRO A N 1
ATOM 2132 C CA . PRO A 1 270 ? -10.741 21.610 6.143 1.00 34.75 270 PRO A CA 1
ATOM 2133 C C . PRO A 1 270 ? -12.006 22.097 6.861 1.00 34.75 270 PRO A C 1
ATOM 2135 O O . PRO A 1 270 ? -12.420 23.244 6.651 1.00 34.75 270 PRO A O 1
ATOM 2138 N N . PRO A 1 271 ? -12.645 21.252 7.689 1.00 39.31 271 PRO A N 1
ATOM 2139 C CA . PRO A 1 271 ? -13.818 21.664 8.439 1.00 39.31 271 PRO A CA 1
ATOM 2140 C C . PRO A 1 271 ? -13.462 22.919 9.234 1.00 39.31 271 PRO A C 1
ATOM 2142 O O . PRO A 1 271 ? -12.511 22.914 10.017 1.00 39.31 271 PRO A O 1
ATOM 2145 N N . ASN A 1 272 ? -14.203 24.004 8.988 1.00 37.00 272 ASN A N 1
ATOM 2146 C CA . ASN A 1 272 ? -14.072 25.246 9.737 1.00 37.00 272 ASN A CA 1
ATOM 2147 C C . ASN A 1 272 ? -14.170 24.908 11.224 1.00 37.00 272 ASN A C 1
ATOM 2149 O O . ASN A 1 272 ? -15.247 24.576 11.724 1.00 37.00 272 ASN A O 1
ATOM 2153 N N . VAL A 1 273 ? -13.040 24.990 11.925 1.00 43.19 273 VAL A N 1
ATOM 2154 C CA . VAL A 1 273 ? -13.017 24.986 13.381 1.00 43.19 273 VAL A CA 1
ATOM 2155 C C . VAL A 1 273 ? -13.813 26.216 13.787 1.00 43.19 273 VAL A C 1
ATOM 2157 O O . VAL A 1 273 ? -13.353 27.347 13.637 1.00 43.19 273 VAL A O 1
ATOM 2160 N N . VAL A 1 274 ? -15.052 25.997 14.224 1.00 41.41 274 VAL A N 1
ATOM 2161 C CA . VAL A 1 274 ? -15.885 27.037 14.817 1.00 41.41 274 VAL A CA 1
ATOM 2162 C C . VAL A 1 274 ? -15.114 27.539 16.026 1.00 41.41 274 VAL A C 1
ATOM 2164 O O . VAL A 1 274 ? -15.056 26.876 17.058 1.00 41.41 274 VAL A O 1
ATOM 2167 N N . ALA A 1 275 ? -14.456 28.686 15.865 1.00 39.69 275 ALA A N 1
ATOM 2168 C CA . ALA A 1 275 ? -13.769 29.366 16.939 1.00 39.69 275 ALA A CA 1
ATOM 2169 C C . ALA A 1 275 ? -14.800 29.667 18.029 1.00 39.69 275 ALA A C 1
ATOM 2171 O O . ALA A 1 275 ? -15.642 30.558 17.892 1.00 39.69 275 ALA A O 1
ATOM 2172 N N . THR A 1 276 ? -14.753 28.899 19.114 1.00 41.22 276 THR A N 1
ATOM 2173 C CA . THR A 1 276 ? -15.433 29.224 20.360 1.00 41.22 276 THR A CA 1
ATOM 2174 C C . THR A 1 276 ? -14.898 30.575 20.821 1.00 41.22 276 THR A C 1
ATOM 2176 O O . THR A 1 276 ? -13.789 30.676 21.342 1.00 41.22 276 THR A O 1
ATOM 2179 N N . LYS A 1 277 ? -15.670 31.641 20.580 1.00 39.66 277 LYS A N 1
ATOM 2180 C CA . LYS A 1 277 ? -15.441 32.953 21.185 1.00 39.66 277 LYS A CA 1
ATOM 2181 C C . LYS A 1 277 ? -15.542 32.790 22.700 1.00 39.66 277 LYS A C 1
ATOM 2183 O O . LYS A 1 277 ? -16.641 32.732 23.248 1.00 39.66 277 LYS A O 1
ATOM 2188 N N . ASN A 1 278 ? -14.396 32.724 23.368 1.00 39.16 278 ASN A N 1
ATOM 2189 C CA . ASN A 1 278 ? -14.315 32.938 24.803 1.00 39.16 278 ASN A CA 1
ATOM 2190 C C . ASN A 1 278 ? -14.719 34.389 25.086 1.00 39.16 278 ASN A C 1
ATOM 2192 O O . ASN A 1 278 ? -13.993 35.327 24.767 1.00 39.16 278 ASN A O 1
ATOM 2196 N N . ASN A 1 279 ? -15.904 34.567 25.667 1.00 39.69 279 ASN A N 1
ATOM 2197 C CA . ASN A 1 279 ? -16.299 35.821 26.292 1.00 39.69 279 ASN A CA 1
ATOM 2198 C C . ASN A 1 279 ? -15.513 35.973 27.600 1.00 39.69 279 ASN A C 1
ATOM 2200 O O . ASN A 1 279 ? -15.936 35.483 28.648 1.00 39.69 279 ASN A O 1
ATOM 2204 N N . GLU A 1 280 ? -14.377 36.664 27.548 1.00 42.00 280 GLU A N 1
ATOM 2205 C CA . GLU A 1 280 ? -13.739 37.206 28.745 1.00 42.00 280 GLU A CA 1
ATOM 2206 C C . GLU A 1 280 ? -14.648 38.278 29.361 1.00 42.00 280 GLU A C 1
ATOM 2208 O O . GLU A 1 280 ? -14.790 39.396 28.858 1.00 42.00 280 GLU A O 1
ATOM 2213 N N . ARG A 1 281 ? -15.281 37.936 30.486 1.00 42.53 281 ARG A N 1
ATOM 2214 C CA . ARG A 1 281 ? -15.858 38.920 31.403 1.00 42.53 281 ARG A CA 1
ATOM 2215 C C . ARG A 1 281 ? -14.712 39.692 32.056 1.00 42.53 281 ARG A C 1
ATOM 2217 O O . ARG A 1 281 ? -14.041 39.172 32.943 1.00 42.53 281 ARG A O 1
ATOM 2224 N N . LYS A 1 282 ? -14.526 40.952 31.655 1.00 42.38 282 LYS A N 1
ATOM 2225 C CA . LYS A 1 282 ? -13.757 41.939 32.424 1.00 42.38 282 LYS A CA 1
ATOM 2226 C C . LYS A 1 282 ? -14.392 42.105 33.809 1.00 42.38 282 LYS A C 1
ATOM 2228 O O . LYS A 1 282 ? -15.489 42.641 33.932 1.00 42.38 282 LYS A O 1
ATOM 2233 N N . SER A 1 283 ? -13.683 41.643 34.833 1.00 47.09 283 SER A N 1
ATOM 2234 C CA . SER A 1 283 ? -13.940 41.967 36.234 1.00 47.09 283 SER A CA 1
ATOM 2235 C C . SER A 1 283 ? -13.365 43.351 36.530 1.00 47.09 283 SER A C 1
ATOM 2237 O O . SER A 1 283 ? -12.150 43.538 36.519 1.00 47.09 283 SER A O 1
ATOM 2239 N N . THR A 1 284 ? -14.229 44.330 36.780 1.00 47.44 284 THR A N 1
ATOM 2240 C CA . THR A 1 284 ? -13.855 45.624 37.356 1.00 47.44 284 THR A CA 1
ATOM 2241 C C . THR A 1 284 ? -13.692 45.462 38.863 1.00 47.44 284 THR A C 1
ATOM 2243 O O . THR A 1 284 ? -14.685 45.337 39.577 1.00 47.44 284 THR A O 1
ATOM 2246 N N . ALA A 1 285 ? -12.451 45.463 39.347 1.00 43.81 285 ALA A N 1
ATOM 2247 C CA . ALA A 1 285 ? -12.149 45.668 40.757 1.00 43.81 285 ALA A CA 1
ATOM 2248 C C . ALA A 1 285 ? -11.787 47.144 40.967 1.00 43.81 285 ALA A C 1
ATOM 2250 O O . ALA A 1 285 ? -10.755 47.617 40.496 1.00 43.81 285 ALA A O 1
ATOM 2251 N N . SER A 1 286 ? -12.672 47.867 41.644 1.00 45.75 286 SER A N 1
ATOM 2252 C CA . SER A 1 286 ? -12.399 49.149 42.288 1.00 45.75 286 SER A CA 1
ATOM 2253 C C . SER A 1 286 ? -11.661 48.892 43.603 1.00 45.75 286 SER A C 1
ATOM 2255 O O . SER A 1 286 ? -12.151 48.125 44.433 1.00 45.75 286 SER A O 1
ATOM 2257 N N . VAL A 1 287 ? -10.507 49.529 43.789 1.00 45.34 287 VAL A N 1
ATOM 2258 C CA . VAL A 1 287 ? -9.777 49.593 45.065 1.00 45.34 287 VAL A CA 1
ATOM 2259 C C . VAL A 1 287 ? -9.986 51.002 45.650 1.00 45.34 287 VAL A C 1
ATOM 2261 O O . VAL A 1 287 ? -10.014 51.946 44.855 1.00 45.34 287 VAL A O 1
ATOM 2264 N N . PRO A 1 288 ? -10.208 51.137 46.973 1.00 60.84 288 PRO A N 1
ATOM 2265 C CA . PRO A 1 288 ? -10.408 52.417 47.663 1.00 60.84 288 PRO A CA 1
ATOM 2266 C C . PRO A 1 288 ? -9.177 53.331 47.662 1.00 60.84 288 PRO A C 1
ATOM 2268 O O . PRO A 1 288 ? -8.041 52.807 47.596 1.00 60.84 288 PRO A O 1
#

Secondary structure (DSSP, 8-state):
---SSSTTSHHHHHHHHHHHHTT------PPPPTTTT--EEEE--STTPPPHHHHHHHHHHHHHHH-BSSEEE-TTSBEEES-TT-B-SS-HHHHHHHHHHHHSSEEEEEEE-TT-SS-SSEEEPPPEEEE-TTT--EEEEEEEEE-TTGGGG-BS-HHHHHTTSHHHHHHHHHIIIII-------SS-SSHHHHHHHHHHHHHTTPPEES-SSPEEEEEE-TTS-EEEEEEEEEEEEEEETTEEEEEEEEEEEEGGGS--------PPPP-----------------

pLDDT: mean 85.36, std 19.82, range [32.34, 98.81]

Foldseek 3Di:
DDDDPDPPPPVVVVVVVVVVVVVVPPPVPPDPLPCQQPAAEFADDPDFGDDPVRQVVQQVLLCLAQQQPQWHADPSGGTDGDDLVDGDAHAPLSSVLNVLRGPDQAHEYEGEPAPPLAAFQKDKDDWDWDADPVVRRIHTYIYIYGHQVNLVQKDWDPQVSSLVDNNLVVSLNSCCGRVVFDQDDDPVRFQGPSLVSSQSSCVSVQGWRWPGPDWDWDWDQDPVRDIFIKTKTKTWGWDCDPNDTDIDIIIMIGTCVRGHVHDPPPPDPPPPPPPPPDPPDDDDDDDD

Radius of gyration: 27.31 Å; chains: 1; bounding box: 118×68×83 Å

Sequence (288 aa):
MKMAGYFRSLIGISLFLAACTVICASEKKEAPDAYTYRPGVRNTTGKNQLNEKQLKLVIESLQAKTGFTGLRFDEAGFLTLDDPQRFAGGSASARELVEKAIQGKVQLVLENHSYSTKVAFASITNNLVFINMSSKAQMEHRSVHIDFTDFGKLIGSKEVRASFDLGIVLLHEFVHGAMNLLDRVDEWEEIGECERFVNTIRKELELPERQHYVARSQTVQTPMGWTVRMAELQFARTNYKNGTLKTDEFKLNWDVSRVGTGIRETLGPPPNVVATKNNERKSTASVP